Protein AF-A0A1X9M879-F1 (afdb_monomer)

Mean predicted aligned error: 11.83 Å

Secondary structure (DSSP, 8-state):
---B--EEE-TTSS-EEE--SS-BS-EEEEEE-TTSSEEEEEEE-SS-EEEEEEETTTTEEEE-TTGGGSPTT-----EEE-TTSSEEEEEEE-GGGGGSSS--EEEEEEETTT--EEE-----S-EEEEEE-SSSSEEEEEEESSTTSSSP-EEEEEEETTT--EEEEPP-PPP-SS--HHHHHHHHHTSHHHHHHHHHHHHHHHHHHHHHHHS-TTHHHHHHHHHHHHHHHHHHHHHHHS-HHHHHHHHHHHHHHHHHHHHHHHHHHHHHHHTT-

pLDDT: mean 83.0, std 11.43, range [44.47, 96.69]

Organism: NCBI:txid199441

Solvent-accessible surface area (backbone atoms only — not comparable to full-atom values): 15448 Å² total; per-residue (Å²): 136,78,55,46,71,48,68,49,62,47,98,83,66,80,50,72,48,76,71,49,93,58,75,37,69,40,72,66,38,79,42,67,39,78,83,61,53,34,41,36,36,30,34,58,74,90,64,40,52,45,40,33,32,30,36,65,83,76,70,43,78,44,73,32,94,60,49,82,68,58,62,90,73,40,60,62,67,23,55,32,62,35,81,85,68,47,36,35,41,34,21,35,69,35,77,72,24,81,84,42,99,54,89,21,19,25,42,31,40,31,37,57,86,80,63,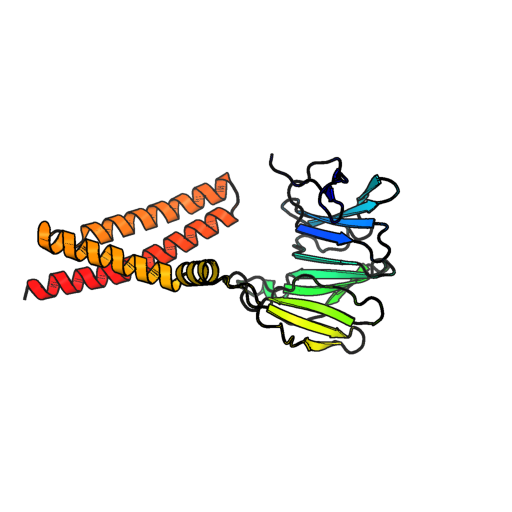48,74,42,79,71,55,89,71,65,31,50,47,41,66,44,37,69,46,95,87,51,70,34,34,39,31,33,41,39,76,43,77,94,47,81,82,78,45,73,44,46,34,37,34,32,72,86,80,61,50,72,45,76,59,84,75,87,71,73,80,75,85,68,83,52,58,68,61,56,48,48,55,57,51,67,30,68,68,47,46,49,49,52,50,38,50,50,48,44,52,47,22,52,50,33,30,76,77,68,70,44,39,59,53,50,41,52,53,52,43,51,52,22,52,51,38,38,59,47,14,56,53,41,24,74,73,68,48,53,68,60,10,52,53,39,33,52,52,18,53,54,49,41,56,42,34,52,56,42,42,54,51,46,50,52,59,57,51,68,73,75,109

Structure (mmCIF, N/CA/C/O backbone):
data_AF-A0A1X9M879-F1
#
_entry.id   AF-A0A1X9M879-F1
#
loop_
_atom_site.group_PDB
_atom_site.id
_atom_site.type_symbol
_atom_site.label_atom_id
_atom_site.label_alt_id
_atom_site.label_comp_id
_atom_site.label_asym_id
_atom_site.label_entity_id
_atom_site.label_seq_id
_atom_site.pdbx_PDB_ins_code
_atom_site.Cartn_x
_atom_site.Cartn_y
_atom_site.Cartn_z
_atom_site.occupancy
_atom_site.B_iso_or_equiv
_atom_site.auth_seq_id
_atom_site.auth_comp_id
_atom_site.auth_asym_id
_atom_site.auth_atom_id
_atom_site.pdbx_PDB_model_num
ATOM 1 N N . MET A 1 1 ? 17.850 10.573 12.413 1.00 45.44 1 MET A N 1
ATOM 2 C CA . MET A 1 1 ? 17.051 10.427 11.181 1.00 45.44 1 MET A CA 1
ATOM 3 C C . MET A 1 1 ? 16.951 8.939 10.910 1.00 45.44 1 MET A C 1
ATOM 5 O O . MET A 1 1 ? 17.991 8.311 10.782 1.00 45.44 1 MET A O 1
ATOM 9 N N . SER A 1 2 ? 15.752 8.358 10.974 1.00 55.75 2 SER A N 1
ATOM 10 C CA . SER A 1 2 ? 15.531 6.975 10.537 1.00 55.75 2 SER A CA 1
ATOM 11 C C . SER A 1 2 ? 15.419 6.967 9.019 1.00 55.75 2 SER A C 1
ATOM 13 O O . SER A 1 2 ? 14.750 7.839 8.469 1.00 55.75 2 SER A O 1
ATOM 15 N N . GLY A 1 3 ? 16.038 5.999 8.363 1.00 63.25 3 GLY A N 1
ATOM 16 C CA . GLY A 1 3 ? 15.818 5.746 6.949 1.00 63.25 3 GLY A CA 1
ATOM 17 C C . GLY A 1 3 ? 16.097 4.289 6.617 1.00 63.25 3 GLY A C 1
ATOM 18 O O . GLY A 1 3 ? 16.588 3.530 7.455 1.00 63.25 3 GLY A O 1
ATOM 19 N N . SER A 1 4 ? 15.725 3.911 5.408 1.00 70.62 4 SER A N 1
ATOM 20 C CA . SER A 1 4 ? 15.845 2.581 4.841 1.00 70.62 4 SER A CA 1
ATOM 21 C C . SER A 1 4 ? 17.118 2.483 4.005 1.00 70.62 4 SER A C 1
ATOM 23 O O . SER A 1 4 ? 17.426 3.377 3.218 1.00 70.62 4 SER A O 1
ATOM 25 N N . ASN A 1 5 ? 17.820 1.364 4.155 1.00 77.00 5 ASN A N 1
ATOM 26 C CA . ASN A 1 5 ? 18.885 0.937 3.253 1.00 77.00 5 ASN A CA 1
ATOM 27 C C . ASN A 1 5 ? 18.370 -0.243 2.425 1.00 77.00 5 ASN A C 1
ATOM 29 O O . ASN A 1 5 ? 17.557 -1.034 2.909 1.00 77.00 5 ASN A O 1
ATOM 33 N N . ILE A 1 6 ? 18.866 -0.371 1.198 1.00 78.75 6 ILE A N 1
ATOM 34 C CA . ILE A 1 6 ? 18.571 -1.507 0.325 1.00 78.75 6 ILE A CA 1
ATOM 35 C C . ILE A 1 6 ? 19.755 -2.469 0.393 1.00 78.75 6 ILE A C 1
ATOM 37 O O . ILE A 1 6 ? 20.892 -2.062 0.153 1.00 78.75 6 ILE A O 1
ATOM 41 N N . TYR A 1 7 ? 19.476 -3.731 0.710 1.00 83.00 7 TYR A N 1
ATOM 42 C CA . TYR A 1 7 ? 20.461 -4.808 0.760 1.00 83.00 7 TYR A CA 1
ATOM 43 C C . TYR A 1 7 ? 20.092 -5.903 -0.237 1.00 83.00 7 TYR A C 1
ATOM 45 O O . TYR A 1 7 ? 18.912 -6.197 -0.431 1.00 83.00 7 TYR A O 1
ATOM 53 N N . THR A 1 8 ? 21.105 -6.533 -0.818 1.00 81.38 8 THR A N 1
ATOM 54 C CA . THR A 1 8 ? 20.986 -7.878 -1.381 1.00 81.38 8 THR A CA 1
ATOM 55 C C . THR A 1 8 ? 21.405 -8.878 -0.330 1.00 81.38 8 THR A C 1
ATOM 57 O O . THR A 1 8 ? 22.301 -8.622 0.473 1.00 81.38 8 THR A O 1
ATOM 60 N N . VAL A 1 9 ? 20.720 -10.011 -0.317 1.00 83.50 9 VAL A N 1
ATOM 61 C CA . VAL A 1 9 ? 21.013 -11.120 0.579 1.00 83.50 9 VAL A CA 1
ATOM 62 C C . VAL A 1 9 ? 20.885 -12.392 -0.243 1.00 83.50 9 VAL A C 1
ATOM 64 O O . VAL A 1 9 ? 19.952 -12.514 -1.043 1.00 83.50 9 VAL A O 1
ATOM 67 N N . ASP A 1 10 ? 21.821 -13.322 -0.082 1.00 82.88 10 ASP A N 1
ATOM 68 C CA . ASP A 1 10 ? 21.671 -14.650 -0.667 1.00 82.88 10 ASP A CA 1
ATOM 69 C C . ASP A 1 10 ? 20.478 -15.404 -0.042 1.00 82.88 10 ASP A C 1
ATOM 71 O O . ASP A 1 10 ? 19.925 -15.028 0.993 1.00 82.88 10 ASP A O 1
ATOM 75 N N . LEU A 1 11 ? 20.051 -16.496 -0.676 1.00 81.56 11 LEU A N 1
ATOM 76 C CA . LEU A 1 11 ? 18.896 -17.270 -0.205 1.00 81.56 11 LEU A CA 1
ATOM 77 C C . LEU A 1 11 ? 19.088 -17.871 1.199 1.00 81.56 11 LEU A C 1
ATOM 79 O O . LEU A 1 11 ? 18.105 -18.250 1.834 1.00 81.56 11 LEU A O 1
ATOM 83 N N . LEU A 1 12 ? 20.334 -17.993 1.665 1.00 85.31 12 LEU A N 1
ATOM 84 C CA . LEU A 1 12 ? 20.688 -18.601 2.947 1.00 85.31 12 LEU A CA 1
ATOM 85 C C . LEU A 1 12 ? 20.916 -17.558 4.054 1.00 85.31 12 LEU A C 1
ATOM 87 O O . LEU A 1 12 ? 20.986 -17.923 5.226 1.00 85.31 12 LEU A O 1
ATOM 91 N N . GLY A 1 13 ? 20.971 -16.270 3.712 1.00 78.38 13 GLY A N 1
ATOM 92 C CA . GLY A 1 13 ? 21.279 -15.179 4.629 1.00 78.38 13 GLY A CA 1
ATOM 93 C C . GLY A 1 13 ? 22.767 -14.992 4.938 1.00 78.38 13 GLY A C 1
ATOM 94 O O . GLY A 1 13 ? 23.094 -14.177 5.801 1.00 78.38 13 GLY A O 1
ATOM 95 N N . GLU A 1 14 ? 23.668 -15.740 4.302 1.00 80.81 14 GLU A N 1
ATOM 96 C CA . GLU A 1 14 ? 25.084 -15.791 4.687 1.00 80.81 14 GLU A CA 1
ATOM 97 C C . GLU A 1 14 ? 25.884 -14.634 4.081 1.00 80.81 14 GLU A C 1
ATOM 99 O O . GLU A 1 14 ? 26.715 -14.026 4.761 1.00 80.81 14 GLU A O 1
ATOM 104 N N . HIS A 1 15 ? 25.581 -14.269 2.837 1.00 75.06 15 HIS A N 1
ATOM 105 C CA . HIS A 1 15 ? 26.185 -13.136 2.146 1.00 75.06 15 HIS A CA 1
ATOM 106 C C . HIS A 1 15 ? 25.163 -12.016 1.989 1.00 75.06 15 HIS A C 1
ATOM 108 O O . HIS A 1 15 ? 24.081 -12.219 1.436 1.00 75.06 15 HIS A O 1
ATOM 114 N N . HIS A 1 16 ? 25.520 -10.825 2.467 1.00 81.25 16 HIS A N 1
ATOM 115 C CA . HIS A 1 16 ? 24.717 -9.623 2.303 1.00 81.25 16 HIS A CA 1
ATOM 116 C C . HIS A 1 16 ? 25.589 -8.444 1.879 1.00 81.25 16 HIS A C 1
ATOM 118 O O . HIS A 1 16 ? 26.662 -8.217 2.439 1.00 81.25 16 HIS A O 1
ATOM 124 N N . GLU A 1 17 ? 25.106 -7.677 0.908 1.00 80.88 17 GLU A N 1
ATOM 125 C CA . GLU A 1 17 ? 25.770 -6.481 0.399 1.00 80.88 17 GLU A CA 1
ATOM 126 C C . GLU A 1 17 ? 24.775 -5.321 0.361 1.00 80.88 17 GLU A C 1
ATOM 128 O O . GLU A 1 17 ? 23.604 -5.481 0.012 1.00 80.88 17 GLU A O 1
ATOM 133 N N . GLN A 1 18 ? 25.222 -4.134 0.762 1.00 79.69 18 GLN A N 1
ATOM 134 C CA . GLN A 1 18 ? 24.401 -2.933 0.681 1.00 79.69 18 GLN A CA 1
ATOM 135 C C . GLN A 1 18 ? 24.435 -2.390 -0.750 1.00 79.69 18 GLN A C 1
ATOM 137 O O . GLN A 1 18 ? 25.497 -2.004 -1.225 1.00 79.69 18 GLN A O 1
ATOM 142 N N . LEU A 1 19 ? 23.277 -2.315 -1.409 1.00 73.56 19 LEU A N 1
ATOM 143 C CA . LEU A 1 19 ? 23.170 -1.783 -2.771 1.00 73.56 19 LEU A CA 1
ATOM 144 C C . LEU A 1 19 ? 23.124 -0.251 -2.792 1.00 73.56 19 LEU A C 1
ATOM 146 O O . LEU A 1 19 ? 23.856 0.393 -3.536 1.00 73.56 19 LEU A O 1
ATOM 150 N N . ALA A 1 20 ? 22.261 0.350 -1.970 1.00 65.56 20 ALA A N 1
ATOM 151 C CA . ALA A 1 20 ? 22.079 1.800 -1.960 1.00 65.56 20 ALA A CA 1
ATOM 152 C C . ALA A 1 20 ? 23.020 2.456 -0.942 1.00 65.56 20 ALA A C 1
ATOM 154 O O . ALA A 1 20 ? 22.944 2.187 0.258 1.00 65.56 20 ALA A O 1
ATOM 155 N N . THR A 1 21 ? 23.889 3.354 -1.408 1.00 59.09 21 THR A N 1
ATOM 156 C CA . THR A 1 21 ? 24.865 4.085 -0.578 1.00 59.09 21 THR A CA 1
ATOM 157 C C . THR A 1 21 ? 24.249 5.227 0.236 1.00 59.09 21 THR A C 1
ATOM 159 O O . THR A 1 21 ? 24.893 5.734 1.155 1.00 59.09 21 THR A O 1
ATOM 162 N N . SER A 1 22 ? 23.005 5.626 -0.052 1.00 61.53 22 SER A N 1
ATOM 163 C CA . SER A 1 22 ? 22.302 6.697 0.659 1.00 61.53 22 SER A CA 1
ATOM 164 C C . SER A 1 22 ? 21.155 6.162 1.527 1.00 61.53 22 SER A C 1
ATOM 166 O O . SER A 1 22 ? 20.384 5.297 1.116 1.00 61.53 22 SER A O 1
ATOM 168 N N . ILE A 1 23 ? 21.047 6.691 2.751 1.00 61.19 23 ILE A N 1
ATOM 169 C CA . ILE A 1 23 ? 19.931 6.410 3.663 1.00 61.19 23 ILE A CA 1
ATOM 170 C C . ILE A 1 23 ? 18.684 7.083 3.086 1.00 61.19 23 ILE A C 1
ATOM 172 O O . ILE A 1 23 ? 18.574 8.311 3.114 1.00 61.19 23 ILE A O 1
ATOM 176 N N . GLN A 1 24 ? 17.742 6.289 2.581 1.00 68.06 24 GLN A N 1
ATOM 177 C CA . GLN A 1 24 ? 16.509 6.809 1.997 1.00 68.06 24 GLN A CA 1
ATOM 178 C C . GLN A 1 24 ? 15.465 7.026 3.100 1.00 68.06 24 GLN A C 1
ATOM 180 O O . GLN A 1 24 ? 15.258 6.133 3.915 1.00 68.06 24 GLN A O 1
ATOM 185 N N . PRO A 1 25 ? 14.787 8.182 3.181 1.00 63.56 25 PRO A N 1
ATOM 186 C CA . PRO A 1 25 ? 13.910 8.492 4.308 1.00 63.56 25 PRO A CA 1
ATOM 187 C C . PRO A 1 25 ? 12.747 7.500 4.445 1.00 63.56 25 PRO A C 1
ATOM 189 O O . PRO A 1 25 ? 12.542 6.993 5.543 1.00 63.56 25 PRO A O 1
ATOM 192 N N . HIS A 1 26 ? 12.046 7.174 3.348 1.00 74.06 26 HIS A N 1
ATOM 193 C CA . HIS A 1 26 ? 10.968 6.177 3.308 1.00 74.06 26 HIS A CA 1
ATOM 194 C C . HIS A 1 26 ? 10.793 5.603 1.895 1.00 74.06 26 HIS A C 1
ATOM 196 O O . HIS A 1 26 ? 10.391 6.329 0.987 1.00 74.06 26 HIS A O 1
ATOM 202 N N . ILE A 1 27 ? 11.080 4.308 1.727 1.00 77.44 27 ILE A N 1
ATOM 203 C CA . ILE A 1 27 ? 10.821 3.567 0.484 1.00 77.44 27 ILE A CA 1
ATOM 204 C C . ILE A 1 27 ? 9.404 2.982 0.546 1.00 77.44 27 ILE A C 1
ATOM 206 O O . ILE A 1 27 ? 9.103 2.238 1.479 1.00 77.44 27 ILE A O 1
ATOM 210 N N . ASN A 1 28 ? 8.555 3.304 -0.433 1.00 75.75 28 ASN A N 1
ATOM 211 C CA . ASN A 1 28 ? 7.164 2.827 -0.499 1.00 75.75 28 ASN A CA 1
ATOM 212 C C . ASN A 1 28 ? 7.022 1.540 -1.322 1.00 75.75 28 ASN A C 1
ATOM 214 O O . ASN A 1 28 ? 6.253 0.649 -0.971 1.00 75.75 28 ASN A O 1
ATOM 218 N N . THR A 1 29 ? 7.752 1.432 -2.428 1.00 83.75 29 THR A N 1
ATOM 219 C CA . THR A 1 29 ? 7.674 0.293 -3.351 1.00 83.75 29 THR A CA 1
ATOM 220 C C . THR A 1 29 ? 9.065 -0.027 -3.872 1.00 83.75 29 THR A C 1
ATOM 222 O O . THR A 1 29 ? 9.870 0.881 -4.074 1.00 83.75 29 THR A O 1
ATOM 225 N N . LEU A 1 30 ? 9.335 -1.313 -4.086 1.00 88.00 30 LEU A N 1
ATOM 226 C CA . LEU A 1 30 ? 10.592 -1.840 -4.599 1.00 88.00 30 LEU A CA 1
ATOM 227 C C . LEU A 1 30 ? 10.275 -2.925 -5.634 1.00 88.00 30 LEU A C 1
ATOM 229 O O . LEU A 1 30 ? 9.520 -3.851 -5.340 1.00 88.00 30 LEU A O 1
ATOM 233 N N . VAL A 1 31 ? 10.811 -2.781 -6.845 1.00 89.94 31 VAL A N 1
ATOM 234 C CA . VAL A 1 31 ? 10.470 -3.599 -8.016 1.00 89.94 31 VAL A CA 1
ATOM 235 C C . VAL A 1 31 ? 11.726 -3.867 -8.832 1.00 89.94 31 VAL A C 1
ATOM 237 O O . VAL A 1 31 ? 12.441 -2.936 -9.183 1.00 89.94 31 VAL A O 1
ATOM 240 N N . PHE A 1 32 ? 11.971 -5.124 -9.187 1.00 89.81 32 PHE A N 1
ATOM 241 C CA . PHE A 1 32 ? 12.987 -5.461 -10.183 1.00 89.81 32 PHE A CA 1
ATOM 242 C C . PHE A 1 32 ? 12.418 -5.336 -11.593 1.00 89.81 32 PHE A C 1
ATOM 244 O O . PHE A 1 32 ? 11.289 -5.760 -11.860 1.00 89.81 32 PHE A O 1
ATOM 251 N N . SER A 1 33 ? 13.224 -4.812 -12.513 1.00 90.31 33 SER A N 1
ATOM 252 C CA . SER A 1 33 ? 12.985 -5.002 -13.936 1.00 90.31 33 SER A CA 1
ATOM 253 C C . SER A 1 33 ? 12.937 -6.500 -14.256 1.00 90.31 33 SER A C 1
ATOM 255 O O . SER A 1 33 ? 13.580 -7.322 -13.600 1.00 90.31 33 SER A O 1
ATOM 257 N N . LYS A 1 34 ? 12.156 -6.889 -15.268 1.00 88.31 34 LYS A N 1
ATOM 258 C CA . LYS A 1 34 ? 11.974 -8.316 -15.588 1.00 88.31 34 LYS A CA 1
ATOM 259 C C . LYS A 1 34 ? 13.251 -8.980 -16.120 1.00 88.31 34 LYS A C 1
ATOM 261 O O . LYS A 1 34 ? 13.372 -10.196 -16.031 1.00 88.31 34 LYS A O 1
ATOM 266 N N . ASP A 1 35 ? 14.180 -8.187 -16.651 1.00 88.56 35 ASP A N 1
ATOM 267 C CA . ASP A 1 35 ? 15.527 -8.613 -17.051 1.00 88.56 35 ASP A CA 1
ATOM 268 C C . ASP A 1 35 ? 16.513 -8.698 -15.867 1.00 88.56 35 ASP A C 1
ATOM 270 O O . ASP A 1 35 ? 17.584 -9.270 -16.018 1.00 88.56 35 ASP A O 1
ATOM 274 N N . GLY A 1 36 ? 16.153 -8.182 -14.685 1.00 88.81 36 GLY A N 1
ATOM 275 C CA . GLY A 1 36 ? 16.995 -8.188 -13.485 1.00 88.81 36 GLY A CA 1
ATOM 276 C C . GLY A 1 36 ? 18.124 -7.152 -13.478 1.00 88.81 36 GLY A C 1
ATOM 277 O O . GLY A 1 36 ? 18.878 -7.100 -12.511 1.00 88.81 36 GLY A O 1
ATOM 278 N N . GLU A 1 37 ? 18.236 -6.319 -14.513 1.00 90.88 37 GLU A N 1
ATOM 279 C CA . GLU A 1 37 ? 19.331 -5.351 -14.669 1.00 90.88 37 GLU A CA 1
ATOM 280 C C . GLU A 1 37 ? 19.142 -4.079 -13.830 1.00 90.88 37 GLU A C 1
ATOM 282 O O . GLU A 1 37 ? 20.112 -3.414 -13.461 1.00 90.88 37 GLU A O 1
ATOM 287 N N . GLU A 1 38 ? 17.896 -3.718 -13.519 1.00 91.75 38 GLU A N 1
ATOM 288 C CA . GLU A 1 38 ? 17.560 -2.497 -12.793 1.00 91.75 38 GLU A CA 1
ATOM 289 C C . GLU A 1 38 ? 16.619 -2.785 -11.618 1.00 91.75 38 GLU A C 1
ATOM 291 O O . GLU A 1 38 ? 15.643 -3.532 -11.718 1.00 91.75 38 GLU A O 1
ATOM 296 N N . LEU A 1 39 ? 16.886 -2.130 -10.493 1.00 91.19 39 LEU A N 1
ATOM 297 C CA . LEU A 1 39 ? 15.977 -2.056 -9.362 1.00 91.19 39 LEU A CA 1
ATOM 298 C C . LEU A 1 39 ? 15.313 -0.682 -9.328 1.00 91.19 39 LEU A C 1
ATOM 300 O O . LEU A 1 39 ? 15.983 0.335 -9.162 1.00 91.19 39 LEU A O 1
ATOM 304 N N . TYR A 1 40 ? 13.990 -0.652 -9.415 1.00 90.19 40 TYR A N 1
ATOM 305 C CA . TYR A 1 40 ? 13.207 0.560 -9.240 1.00 90.19 40 TYR A CA 1
ATOM 306 C C . TYR A 1 40 ? 12.668 0.657 -7.819 1.00 90.19 40 TYR A C 1
ATOM 308 O O . TYR A 1 40 ? 12.180 -0.322 -7.253 1.00 90.19 40 TYR A O 1
ATOM 316 N N . TYR A 1 41 ? 12.692 1.857 -7.251 1.00 88.06 41 TYR A N 1
ATOM 317 C CA . TYR A 1 41 ? 12.044 2.111 -5.969 1.00 88.06 41 TYR A CA 1
ATOM 318 C C . TYR A 1 41 ? 11.495 3.529 -5.872 1.00 88.06 41 TYR A C 1
ATOM 320 O O . TYR A 1 41 ? 12.044 4.474 -6.442 1.00 88.06 41 TYR A O 1
ATOM 328 N N . SER A 1 42 ? 10.389 3.673 -5.145 1.00 85.38 42 SER A N 1
ATOM 329 C CA . SER A 1 42 ? 9.741 4.959 -4.890 1.00 85.38 42 SER A CA 1
ATOM 330 C C . SER A 1 42 ? 10.098 5.483 -3.503 1.00 85.38 42 SER A C 1
ATOM 332 O O . SER A 1 42 ? 10.035 4.756 -2.511 1.00 85.38 42 SER A O 1
ATOM 334 N N . VAL A 1 43 ? 10.458 6.763 -3.437 1.00 81.62 43 VAL A N 1
ATOM 335 C CA . VAL A 1 43 ? 10.738 7.482 -2.192 1.00 81.62 43 VAL A CA 1
ATOM 336 C C . VAL A 1 43 ? 9.724 8.601 -2.024 1.00 81.62 43 VAL A C 1
ATOM 338 O O . VAL A 1 43 ? 9.625 9.490 -2.877 1.00 81.62 43 VAL A O 1
ATOM 341 N N . PHE A 1 44 ? 9.011 8.589 -0.899 1.00 75.31 44 PHE A N 1
ATOM 342 C CA . PHE A 1 44 ? 8.056 9.641 -0.573 1.00 75.31 44 PHE A CA 1
ATOM 343 C C . PHE A 1 44 ? 8.771 10.837 0.055 1.00 75.31 44 PHE A C 1
ATOM 345 O O . PHE A 1 44 ? 9.292 10.755 1.169 1.00 75.31 44 PHE A O 1
ATOM 352 N N . THR A 1 45 ? 8.766 11.983 -0.628 1.00 67.38 45 THR A N 1
ATOM 353 C CA . THR A 1 45 ? 9.418 13.215 -0.146 1.00 67.38 45 THR A CA 1
ATOM 354 C C . THR A 1 45 ? 8.444 14.183 0.531 1.00 67.38 45 THR A C 1
ATOM 356 O O . THR A 1 45 ? 8.669 15.390 0.542 1.00 67.38 45 THR A O 1
ATOM 359 N N . GLY A 1 46 ? 7.333 13.680 1.078 1.00 62.50 46 GLY A N 1
ATOM 360 C CA . GLY A 1 46 ? 6.337 14.471 1.815 1.00 62.50 46 GLY A CA 1
ATOM 361 C C . GLY A 1 46 ? 5.229 15.084 0.954 1.00 62.50 46 GLY A C 1
ATOM 362 O O . GLY A 1 46 ? 4.126 15.286 1.448 1.00 62.50 46 GLY A O 1
ATOM 363 N N . ASN A 1 47 ? 5.496 15.357 -0.324 1.00 64.38 47 ASN A N 1
ATOM 364 C CA . ASN A 1 47 ? 4.532 15.948 -1.264 1.00 64.38 47 ASN A CA 1
ATOM 365 C C . ASN A 1 47 ? 4.402 15.191 -2.594 1.00 64.38 47 ASN A C 1
ATOM 367 O O . ASN A 1 47 ? 3.506 15.484 -3.379 1.00 64.38 47 ASN A O 1
ATOM 371 N N . ARG A 1 48 ? 5.304 14.247 -2.871 1.00 72.44 48 ARG A N 1
ATOM 372 C CA . ARG A 1 48 ? 5.288 13.406 -4.068 1.00 72.44 48 ARG A CA 1
ATOM 373 C C . ARG A 1 48 ? 6.129 12.161 -3.845 1.00 72.44 48 ARG A C 1
ATOM 375 O O . ARG A 1 48 ? 7.103 12.204 -3.088 1.00 72.44 48 ARG A O 1
ATOM 382 N N . ASP A 1 49 ? 5.793 11.102 -4.563 1.00 77.00 49 ASP A N 1
ATOM 383 C CA . ASP A 1 49 ? 6.703 9.982 -4.758 1.00 77.00 49 ASP A CA 1
ATOM 384 C C . ASP A 1 49 ? 7.674 10.298 -5.899 1.00 77.00 49 ASP A C 1
ATOM 386 O O . ASP A 1 49 ? 7.286 10.775 -6.967 1.00 77.00 49 ASP A O 1
ATOM 390 N N . THR A 1 50 ? 8.962 10.066 -5.657 1.00 81.38 50 THR A N 1
ATOM 391 C CA . THR A 1 50 ? 10.007 10.120 -6.685 1.00 81.38 50 THR A CA 1
ATOM 392 C C . THR A 1 50 ? 10.507 8.709 -6.926 1.00 81.38 50 THR A C 1
ATOM 394 O O . THR A 1 50 ? 10.853 8.017 -5.970 1.00 81.38 50 THR A O 1
ATOM 397 N N . VAL A 1 51 ? 10.544 8.282 -8.189 1.00 86.50 51 VAL A N 1
ATOM 398 C CA . VAL A 1 51 ? 11.028 6.947 -8.551 1.00 86.50 51 VAL A CA 1
ATOM 399 C C . VAL A 1 51 ? 12.477 7.021 -9.014 1.00 86.50 51 VAL A C 1
ATOM 401 O O . VAL A 1 51 ? 12.838 7.826 -9.878 1.00 86.50 51 VAL A O 1
ATOM 404 N N . TYR A 1 52 ? 13.294 6.161 -8.426 1.00 87.50 52 TYR A N 1
ATOM 405 C CA . TYR A 1 52 ? 14.695 5.958 -8.754 1.00 87.50 52 TYR A CA 1
ATOM 406 C C . TYR A 1 52 ? 14.866 4.615 -9.455 1.00 87.50 52 TYR A C 1
ATOM 408 O O . TYR A 1 52 ? 14.072 3.698 -9.248 1.00 87.50 52 TYR A O 1
ATOM 416 N N . ALA A 1 53 ? 15.898 4.525 -10.283 1.00 90.38 53 ALA A N 1
ATOM 417 C CA . ALA A 1 53 ? 16.360 3.307 -10.925 1.00 90.38 53 ALA A CA 1
ATOM 418 C C . ALA A 1 53 ? 17.822 3.089 -10.530 1.00 90.38 53 ALA A C 1
ATOM 420 O O . ALA A 1 53 ? 18.658 3.976 -10.709 1.00 90.38 53 ALA A O 1
ATOM 421 N N . PHE A 1 54 ? 18.121 1.918 -9.989 1.00 89.25 54 PHE A N 1
ATOM 422 C CA . PHE A 1 54 ? 19.460 1.501 -9.608 1.00 89.25 54 PHE A CA 1
ATOM 423 C C . PHE A 1 54 ? 19.937 0.406 -10.563 1.00 89.25 54 PHE A C 1
ATOM 425 O O . PHE A 1 54 ? 19.288 -0.634 -10.660 1.00 89.25 54 PHE A O 1
ATOM 432 N N . SER A 1 55 ? 21.045 0.637 -11.270 1.00 90.62 55 SER A N 1
ATOM 433 C CA . SER A 1 55 ? 21.678 -0.373 -12.129 1.00 90.62 55 SER A CA 1
ATOM 434 C C . SER A 1 55 ? 22.387 -1.405 -11.258 1.00 90.62 55 SER A C 1
ATOM 436 O O . SER A 1 55 ? 23.275 -1.049 -10.480 1.00 90.62 55 SER A O 1
ATOM 438 N N . ILE A 1 56 ? 22.011 -2.679 -11.387 1.00 87.88 56 ILE A N 1
ATOM 439 C CA . ILE A 1 56 ? 22.612 -3.773 -10.615 1.00 87.88 56 ILE A CA 1
ATOM 440 C C . ILE A 1 56 ? 24.076 -3.974 -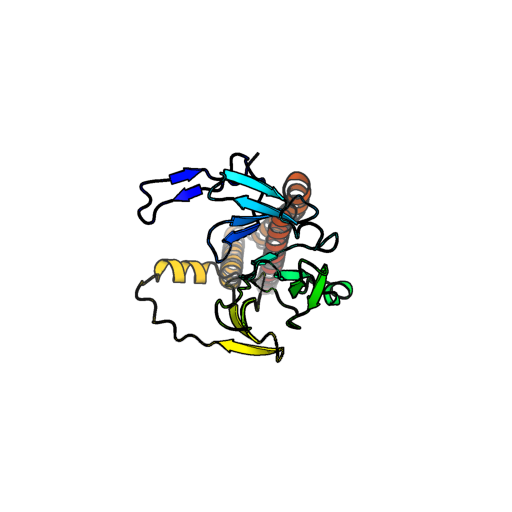11.014 1.00 87.88 56 ILE A C 1
ATOM 442 O O . ILE A 1 56 ? 24.931 -4.143 -10.146 1.00 87.88 56 ILE A O 1
ATOM 446 N N . HIS A 1 57 ? 24.373 -3.908 -12.313 1.00 86.75 57 HIS A N 1
ATOM 447 C CA . HIS A 1 57 ? 25.724 -4.099 -12.833 1.00 86.75 57 HIS A CA 1
ATOM 448 C C . HIS A 1 57 ? 26.627 -2.884 -12.578 1.00 86.75 57 HIS A C 1
ATOM 450 O O . HIS A 1 57 ? 27.741 -3.028 -12.076 1.00 86.75 57 HIS A O 1
ATOM 456 N N . ASP A 1 58 ? 26.150 -1.678 -12.899 1.00 87.69 58 ASP A N 1
ATOM 457 C CA . ASP A 1 58 ? 26.984 -0.468 -12.838 1.00 87.69 58 ASP A CA 1
ATOM 458 C C . ASP A 1 58 ? 27.028 0.162 -11.440 1.00 87.69 58 ASP A C 1
ATOM 460 O O . ASP A 1 58 ? 27.734 1.151 -11.232 1.00 87.69 58 ASP A O 1
ATOM 464 N N . GLN A 1 59 ? 26.250 -0.387 -10.500 1.00 85.88 59 GLN A N 1
ATOM 465 C CA . GLN A 1 59 ? 26.117 0.071 -9.116 1.00 85.88 59 GLN A CA 1
ATOM 466 C C . GLN A 1 59 ? 25.866 1.579 -9.001 1.00 85.88 59 GLN A C 1
ATOM 468 O O . GLN A 1 59 ? 26.421 2.270 -8.143 1.00 85.88 59 GLN A O 1
ATOM 473 N N . ASN A 1 60 ? 25.036 2.111 -9.897 1.00 86.62 60 ASN A N 1
ATOM 474 C CA . ASN A 1 60 ? 24.718 3.528 -9.941 1.00 86.62 60 ASN A CA 1
ATOM 475 C C . ASN A 1 60 ? 23.217 3.772 -9.806 1.00 86.62 60 ASN A C 1
ATOM 477 O O . ASN A 1 60 ? 22.377 2.976 -10.219 1.00 86.62 60 ASN A O 1
ATOM 481 N N . GLU A 1 61 ? 22.892 4.906 -9.196 1.00 87.31 61 GLU A N 1
ATOM 482 C CA . GLU A 1 61 ? 21.527 5.367 -9.004 1.00 87.31 61 GLU A CA 1
ATOM 483 C C . GLU A 1 61 ? 21.256 6.522 -9.968 1.00 87.31 61 GLU A C 1
ATOM 485 O O . GLU A 1 61 ? 22.024 7.485 -10.052 1.00 87.31 61 GLU A O 1
ATOM 490 N N . LYS A 1 62 ? 20.136 6.444 -10.681 1.00 88.75 62 LYS A N 1
ATOM 491 C CA . LYS A 1 62 ? 19.599 7.533 -11.496 1.00 88.75 62 LYS A CA 1
ATOM 492 C C . LYS A 1 62 ? 18.127 7.738 -11.167 1.00 88.75 62 LYS A C 1
ATOM 494 O O . LYS A 1 62 ? 17.445 6.866 -10.634 1.00 88.75 62 LYS A O 1
ATOM 499 N N . LEU A 1 63 ? 17.608 8.909 -11.513 1.00 86.94 63 LEU A N 1
ATOM 500 C CA . LEU A 1 63 ? 16.161 9.094 -11.528 1.00 86.94 63 LEU A CA 1
ATOM 501 C C . LEU A 1 63 ? 15.572 8.240 -12.652 1.00 86.94 63 LEU A C 1
ATOM 503 O O . LEU A 1 63 ? 16.122 8.238 -13.752 1.00 86.94 63 LEU A O 1
ATOM 507 N N . ALA A 1 64 ? 14.461 7.556 -12.385 1.00 86.12 64 ALA A N 1
ATOM 508 C CA . ALA A 1 64 ? 13.784 6.781 -13.414 1.00 86.12 64 ALA A CA 1
ATOM 509 C C . ALA A 1 64 ? 13.260 7.707 -14.525 1.00 86.12 64 ALA A C 1
ATOM 511 O O . ALA A 1 64 ? 12.801 8.825 -14.257 1.00 86.12 64 ALA A O 1
ATOM 512 N N . ASP A 1 65 ? 13.286 7.227 -15.769 1.00 78.44 65 ASP A N 1
ATOM 513 C CA . ASP A 1 65 ? 12.887 8.012 -16.947 1.00 78.44 65 ASP A CA 1
ATOM 514 C C . ASP A 1 65 ? 11.411 8.434 -16.895 1.00 78.44 65 ASP A C 1
ATOM 516 O O . ASP A 1 65 ? 11.009 9.442 -17.471 1.00 78.44 65 ASP A O 1
ATOM 520 N N . PHE A 1 66 ? 10.618 7.741 -16.079 1.00 75.38 66 PHE A N 1
ATOM 521 C CA . PHE A 1 66 ? 9.213 8.025 -15.844 1.00 75.38 66 PHE A CA 1
ATOM 522 C C . PHE A 1 66 ? 8.921 8.900 -14.607 1.00 75.38 66 PHE A C 1
ATOM 524 O O . PHE A 1 66 ? 7.795 8.959 -14.123 1.00 75.38 66 PHE A O 1
ATOM 531 N N . LYS A 1 67 ? 9.900 9.634 -14.069 1.00 66.62 67 LYS A N 1
ATOM 532 C CA . LYS A 1 67 ? 9.700 10.467 -12.860 1.00 66.62 67 LYS A CA 1
ATOM 533 C C . LYS A 1 67 ? 8.706 11.625 -13.026 1.00 66.62 67 LYS A C 1
ATOM 535 O O . LYS A 1 67 ? 8.065 12.032 -12.062 1.00 66.62 67 LYS A O 1
ATOM 540 N N . HIS A 1 68 ? 8.618 12.200 -14.226 1.00 58.47 68 HIS A N 1
ATOM 541 C CA . HIS A 1 68 ? 7.742 13.342 -14.529 1.00 58.47 68 HIS A CA 1
ATOM 542 C C . HIS A 1 68 ? 6.309 12.910 -14.842 1.00 58.47 68 HIS A C 1
ATOM 544 O O . HIS A 1 68 ? 5.437 13.745 -15.064 1.00 58.47 68 HIS A O 1
ATOM 550 N N . LEU A 1 69 ? 6.080 11.599 -14.859 1.00 53.88 69 LEU A N 1
ATOM 551 C CA . LEU A 1 69 ? 4.888 10.998 -15.415 1.00 53.88 69 LEU A CA 1
ATOM 552 C C . LEU A 1 69 ? 3.715 10.959 -14.442 1.00 53.88 69 LEU A C 1
ATOM 554 O O . LEU A 1 69 ? 2.581 10.768 -14.884 1.00 53.88 69 LEU A O 1
ATOM 558 N N . PHE A 1 70 ? 3.966 11.173 -13.155 1.00 63.94 70 PHE A N 1
ATOM 559 C CA . PHE A 1 70 ? 2.924 11.204 -12.142 1.00 63.94 70 PHE A CA 1
ATOM 560 C C . PHE A 1 70 ? 2.418 12.644 -11.981 1.00 63.94 70 PHE A C 1
ATOM 562 O O . PHE A 1 70 ? 3.236 13.554 -11.801 1.00 63.94 70 PHE A O 1
ATOM 569 N N . PRO A 1 71 ? 1.095 12.889 -12.062 1.00 58.78 71 PRO A N 1
ATOM 570 C CA . PRO A 1 71 ? 0.531 14.206 -11.790 1.00 58.78 71 PRO A CA 1
ATOM 571 C C . PRO A 1 71 ? 1.057 14.749 -10.456 1.00 58.78 71 PRO A C 1
ATOM 573 O O . PRO A 1 71 ? 1.253 13.980 -9.507 1.00 58.78 71 PRO A O 1
ATOM 576 N N . ARG A 1 72 ? 1.288 16.068 -10.365 1.00 53.28 72 ARG A N 1
ATOM 577 C CA . ARG A 1 72 ? 1.603 16.701 -9.072 1.00 53.28 72 ARG A CA 1
ATOM 578 C C . ARG A 1 72 ? 0.531 16.278 -8.062 1.00 53.28 72 ARG A C 1
ATOM 580 O O . ARG A 1 72 ? -0.637 16.202 -8.425 1.00 53.28 72 ARG A O 1
ATOM 587 N N . ASP A 1 73 ? 0.959 15.960 -6.843 1.00 55.84 73 ASP A N 1
ATOM 588 C CA . ASP A 1 73 ? 0.101 15.500 -5.741 1.00 55.84 73 ASP A CA 1
ATOM 589 C C . ASP A 1 73 ? -0.426 14.052 -5.860 1.00 55.84 73 ASP A C 1
ATOM 591 O O . ASP A 1 73 ? -1.333 13.654 -5.130 1.00 55.84 73 ASP A O 1
ATOM 595 N N . THR A 1 74 ? 0.168 13.221 -6.727 1.00 61.03 74 THR A N 1
ATOM 596 C CA . THR A 1 74 ? -0.161 11.786 -6.776 1.00 61.03 74 THR A CA 1
ATOM 597 C C . THR A 1 74 ? 0.638 11.016 -5.728 1.00 61.03 74 THR A C 1
ATOM 599 O O . THR A 1 74 ? 1.865 10.938 -5.803 1.00 61.03 74 THR A O 1
ATOM 602 N N . TYR A 1 75 ? -0.070 10.423 -4.767 1.00 65.06 75 TYR A N 1
ATOM 603 C CA . TYR A 1 75 ? 0.467 9.359 -3.923 1.00 65.06 75 TYR A CA 1
ATOM 604 C C . TYR A 1 75 ? 0.515 8.061 -4.730 1.00 65.06 75 TYR A C 1
ATOM 606 O O . TYR A 1 75 ? -0.517 7.599 -5.225 1.00 65.06 75 TYR A O 1
ATOM 614 N N . LEU A 1 76 ? 1.709 7.496 -4.868 1.00 71.75 76 LEU A N 1
ATOM 615 C CA . LEU A 1 76 ? 1.961 6.242 -5.551 1.00 71.75 76 LEU A CA 1
ATOM 616 C C . LEU A 1 76 ? 2.000 5.130 -4.503 1.00 71.75 76 LEU A C 1
ATOM 618 O O . LEU A 1 76 ? 2.990 4.949 -3.795 1.00 71.75 76 LEU A O 1
ATOM 622 N N . ALA A 1 77 ? 0.902 4.381 -4.402 1.00 73.38 77 ALA A N 1
ATOM 623 C CA . ALA A 1 77 ? 0.815 3.294 -3.427 1.00 73.38 77 ALA A CA 1
ATOM 624 C C . ALA A 1 77 ? 1.676 2.086 -3.838 1.00 73.38 77 ALA A C 1
ATOM 626 O O . ALA A 1 77 ? 2.319 1.458 -3.001 1.00 73.38 77 ALA A O 1
ATOM 627 N N . SER A 1 78 ? 1.698 1.769 -5.134 1.00 84.62 78 SER A N 1
ATOM 628 C CA . SER A 1 78 ? 2.494 0.683 -5.713 1.00 84.62 78 SER A CA 1
ATOM 629 C C . SER A 1 78 ? 2.639 0.855 -7.221 1.00 84.62 78 SER A C 1
ATOM 631 O O . SER A 1 78 ? 1.776 1.485 -7.839 1.00 84.62 78 SER A O 1
ATOM 633 N N . PHE A 1 79 ? 3.687 0.277 -7.813 1.00 90.62 79 PHE A N 1
ATOM 634 C CA . PHE A 1 79 ? 3.895 0.247 -9.263 1.00 90.62 79 PHE A CA 1
ATOM 635 C C . PHE A 1 79 ? 4.573 -1.045 -9.736 1.00 90.62 79 PHE A C 1
ATOM 637 O O . PHE A 1 79 ? 5.102 -1.785 -8.912 1.00 90.62 79 PHE A O 1
ATOM 644 N N . ASP A 1 80 ? 4.572 -1.278 -11.050 1.00 93.19 80 ASP A N 1
ATOM 645 C CA . ASP A 1 80 ? 5.410 -2.266 -11.746 1.00 93.19 80 ASP A CA 1
ATOM 646 C C . ASP A 1 80 ? 5.780 -1.750 -13.142 1.00 93.19 80 ASP A C 1
ATOM 648 O O . ASP A 1 80 ? 5.082 -0.904 -13.707 1.00 93.19 80 ASP A O 1
ATOM 652 N N . VAL A 1 81 ? 6.887 -2.249 -13.689 1.00 91.88 81 VAL A N 1
ATOM 653 C CA . VAL A 1 81 ? 7.418 -1.846 -14.999 1.00 91.88 81 VAL A CA 1
ATOM 654 C C . VAL A 1 81 ? 7.286 -3.014 -15.976 1.00 91.88 81 VAL A C 1
ATOM 656 O O . VAL A 1 81 ? 7.542 -4.170 -15.624 1.00 91.88 81 VAL A O 1
ATOM 659 N N . SER A 1 82 ? 6.860 -2.721 -17.205 1.00 91.94 82 SER A N 1
ATOM 660 C CA . SER A 1 82 ? 6.704 -3.722 -18.259 1.00 91.94 82 SER A CA 1
ATOM 661 C C . SER A 1 82 ? 8.047 -4.336 -18.658 1.00 91.94 82 SER A C 1
ATOM 663 O O . SER A 1 82 ? 9.112 -3.748 -18.470 1.00 91.94 82 SER A O 1
ATOM 665 N N . THR A 1 83 ? 8.006 -5.534 -19.245 1.00 89.44 83 THR A N 1
ATOM 666 C CA . THR A 1 83 ? 9.216 -6.259 -19.674 1.00 89.44 83 THR A CA 1
ATOM 667 C C . THR A 1 83 ? 10.058 -5.455 -20.671 1.00 89.44 83 THR A C 1
ATOM 669 O O . THR A 1 83 ? 11.281 -5.504 -20.615 1.00 89.44 83 THR A O 1
ATOM 672 N N . ASP A 1 84 ? 9.416 -4.694 -21.558 1.00 89.12 84 ASP A N 1
ATOM 673 C CA . ASP A 1 84 ? 10.066 -3.836 -22.555 1.00 89.12 84 ASP A CA 1
ATOM 674 C C . ASP A 1 84 ? 10.424 -2.435 -22.030 1.00 89.12 84 ASP A C 1
ATOM 676 O O . ASP A 1 84 ? 10.934 -1.614 -22.789 1.00 89.12 84 ASP A O 1
ATOM 680 N N . LYS A 1 85 ? 10.150 -2.153 -20.747 1.00 89.62 85 LYS A N 1
ATOM 681 C CA . LYS A 1 85 ? 10.390 -0.865 -20.077 1.00 89.62 85 LYS A CA 1
ATOM 682 C C . LYS A 1 85 ? 9.713 0.337 -20.748 1.00 89.62 85 LYS A C 1
ATOM 684 O O . LYS A 1 85 ? 10.109 1.470 -20.496 1.00 89.62 85 LYS A O 1
ATOM 689 N N . ASN A 1 86 ? 8.675 0.116 -21.559 1.00 90.69 86 ASN A N 1
ATOM 690 C CA . ASN A 1 86 ? 7.912 1.193 -22.200 1.00 90.69 86 ASN A CA 1
ATOM 691 C C . ASN A 1 86 ? 6.636 1.558 -21.444 1.00 90.69 86 ASN A C 1
ATOM 693 O O . ASN A 1 86 ? 6.014 2.568 -21.760 1.00 90.69 86 ASN A O 1
ATOM 697 N N . SER A 1 87 ? 6.211 0.757 -20.468 1.00 91.88 87 SER A N 1
ATOM 698 C CA . SER A 1 87 ? 4.973 0.984 -19.729 1.00 91.88 87 SER A CA 1
ATOM 699 C C . SER A 1 87 ? 5.147 0.784 -18.228 1.00 91.88 87 SER A C 1
ATOM 701 O O . SER A 1 87 ? 5.913 -0.063 -17.770 1.00 91.88 87 SER A O 1
ATOM 703 N N . VAL A 1 88 ? 4.392 1.558 -17.452 1.00 92.00 88 VAL A N 1
ATOM 704 C CA . VAL A 1 88 ? 4.360 1.483 -15.987 1.00 92.00 88 VAL A CA 1
ATOM 705 C C . VAL A 1 88 ? 2.924 1.333 -15.523 1.00 92.00 88 VAL A C 1
ATOM 707 O O . VAL A 1 88 ? 2.057 2.120 -15.904 1.00 92.00 88 VAL A O 1
ATOM 710 N N . LEU A 1 89 ? 2.679 0.346 -14.669 1.00 93.00 89 LEU A N 1
ATOM 711 C CA . LEU A 1 89 ? 1.445 0.243 -13.900 1.00 93.00 89 LEU A CA 1
ATOM 712 C C . LEU A 1 89 ? 1.624 0.969 -12.590 1.00 93.00 89 LEU A C 1
ATOM 714 O O . LEU A 1 89 ? 2.664 0.823 -11.960 1.00 93.00 89 LEU A O 1
ATOM 718 N N . TYR A 1 90 ? 0.613 1.698 -12.144 1.00 90.62 90 TYR A N 1
ATOM 719 C CA . TYR A 1 90 ? 0.641 2.300 -10.822 1.00 90.62 90 TYR A CA 1
ATOM 720 C C . TYR A 1 90 ? -0.757 2.460 -10.241 1.00 90.62 90 TYR A C 1
ATOM 722 O O . TYR A 1 90 ? -1.737 2.670 -10.958 1.00 90.62 90 TYR A O 1
ATOM 730 N N . THR A 1 91 ? -0.832 2.395 -8.917 1.00 89.56 91 THR A N 1
ATOM 731 C CA . THR A 1 91 ? -2.043 2.731 -8.171 1.00 89.56 91 THR A CA 1
ATOM 732 C C . THR A 1 91 ? -2.027 4.217 -7.839 1.00 89.56 91 THR A C 1
ATOM 734 O O . THR A 1 91 ? -1.084 4.698 -7.206 1.00 89.56 91 THR A O 1
ATOM 737 N N 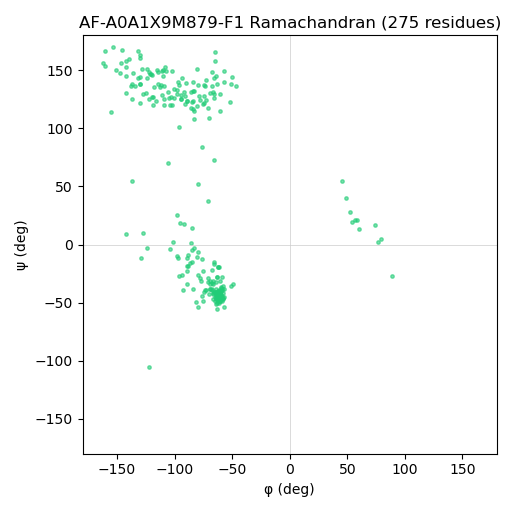. GLY A 1 92 ? -3.072 4.935 -8.249 1.00 85.81 92 GLY A N 1
ATOM 738 C CA . GLY A 1 92 ? -3.219 6.375 -8.031 1.00 85.81 92 GLY A CA 1
ATOM 739 C C . GLY A 1 92 ? -4.580 6.741 -7.445 1.00 85.81 92 GLY A C 1
ATOM 740 O O . GLY A 1 92 ? -5.523 5.951 -7.491 1.00 85.81 92 GLY A O 1
ATOM 741 N N . ILE A 1 93 ? -4.679 7.950 -6.889 1.00 85.19 93 ILE A N 1
ATOM 742 C CA . ILE A 1 93 ? -5.943 8.507 -6.390 1.00 85.19 93 ILE A CA 1
ATOM 743 C C . ILE A 1 93 ? -6.853 8.805 -7.586 1.00 85.19 93 ILE A C 1
ATOM 745 O O . ILE A 1 93 ? -6.439 9.461 -8.541 1.00 85.19 93 ILE A O 1
ATOM 749 N N . SER A 1 94 ? -8.097 8.340 -7.525 1.00 85.62 94 SER A N 1
ATOM 750 C CA . SER A 1 94 ? -9.080 8.537 -8.586 1.00 85.62 94 SER A CA 1
ATOM 751 C C . SER A 1 94 ? -9.715 9.927 -8.521 1.00 85.62 94 SER A C 1
ATOM 753 O O . SER A 1 94 ? -9.884 10.493 -7.437 1.00 85.62 94 SER A O 1
ATOM 755 N N . GLU A 1 95 ? -10.145 10.462 -9.667 1.00 82.44 95 GLU A N 1
ATOM 756 C CA . GLU A 1 95 ? -10.864 11.746 -9.741 1.00 82.44 95 GLU A CA 1
ATOM 757 C C . GLU A 1 95 ? -12.160 11.747 -8.917 1.00 82.44 95 GLU A C 1
ATOM 759 O O . GLU A 1 95 ? -12.553 12.781 -8.380 1.00 82.44 95 GLU A O 1
ATOM 764 N N . ALA A 1 96 ? -12.795 10.582 -8.733 1.00 80.00 96 ALA A N 1
ATOM 765 C CA . ALA A 1 96 ? -13.988 10.446 -7.897 1.00 80.00 96 ALA A CA 1
ATOM 766 C C . ALA A 1 96 ? -13.723 10.804 -6.420 1.00 80.00 96 ALA A C 1
ATOM 768 O O . ALA A 1 96 ? -14.658 11.139 -5.683 1.00 80.00 96 ALA A O 1
ATOM 769 N N . SER A 1 97 ? -12.456 10.794 -5.994 1.00 81.38 97 SER A N 1
ATOM 770 C CA . SER A 1 97 ? -12.031 11.278 -4.677 1.00 81.38 97 SER A CA 1
ATOM 771 C C . SER A 1 97 ? -12.285 12.772 -4.486 1.00 81.38 97 SER A C 1
ATOM 773 O O . SER A 1 97 ? -12.528 13.190 -3.361 1.00 81.38 97 SER A O 1
ATOM 775 N N . LEU A 1 98 ? -12.290 13.582 -5.555 1.00 78.50 98 LEU A N 1
ATOM 776 C CA . LEU A 1 98 ? -12.499 15.036 -5.464 1.00 78.50 98 LEU A CA 1
ATOM 777 C C . LEU A 1 98 ? -13.885 15.399 -4.918 1.00 78.50 98 LEU A C 1
ATOM 779 O O . LEU A 1 98 ? -14.068 16.453 -4.314 1.00 78.50 98 LEU A O 1
ATOM 783 N N . THR A 1 99 ? -14.863 14.520 -5.130 1.00 75.56 99 THR A N 1
ATOM 784 C CA . THR A 1 99 ? -16.247 14.684 -4.660 1.00 75.56 99 THR A CA 1
ATOM 785 C C . THR A 1 99 ? -16.565 13.868 -3.406 1.00 75.56 99 THR A C 1
ATOM 787 O O . THR A 1 99 ? -17.706 13.859 -2.948 1.00 75.56 99 THR A O 1
ATOM 790 N N . SER A 1 100 ? -15.580 13.152 -2.860 1.00 74.25 100 SER A N 1
ATOM 791 C CA . SER A 1 100 ? -15.737 12.208 -1.754 1.00 74.25 100 SER A CA 1
ATOM 792 C C . SER A 1 100 ? -14.976 12.688 -0.517 1.00 74.25 100 SER A C 1
ATOM 794 O O . SER A 1 100 ? -13.930 13.318 -0.614 1.00 74.25 100 SER A O 1
ATOM 796 N N . ASN A 1 101 ? -15.467 12.329 0.670 1.00 72.50 101 ASN A N 1
ATOM 797 C CA . ASN A 1 101 ? -14.736 12.546 1.927 1.00 72.50 101 ASN A CA 1
ATOM 798 C C . ASN A 1 101 ? -13.645 11.486 2.174 1.00 72.50 101 ASN A C 1
ATOM 800 O O . ASN A 1 101 ? -12.914 11.572 3.158 1.00 72.50 101 ASN A O 1
ATOM 804 N N . LEU A 1 102 ? -13.575 10.461 1.322 1.00 77.38 102 LEU A N 1
ATOM 805 C CA . LEU A 1 102 ? -12.618 9.359 1.391 1.00 77.38 102 LEU A CA 1
ATOM 806 C C . LEU A 1 102 ? -11.847 9.251 0.076 1.00 77.38 102 LEU A C 1
ATOM 808 O O . LEU A 1 102 ? -12.437 9.419 -0.996 1.00 77.38 102 LEU A O 1
ATOM 812 N N . PHE A 1 103 ? -10.559 8.914 0.177 1.00 80.94 103 PHE A N 1
ATOM 813 C CA . PHE A 1 103 ? -9.730 8.597 -0.980 1.00 80.94 103 PHE A CA 1
ATOM 814 C C . PHE A 1 103 ? -10.223 7.318 -1.654 1.00 80.94 103 PHE A C 1
ATOM 816 O O . PHE A 1 103 ? -10.418 6.290 -1.007 1.00 80.94 103 PHE A O 1
ATOM 823 N N . LYS A 1 104 ? -10.402 7.410 -2.966 1.00 86.25 104 LYS A N 1
ATOM 824 C CA . LYS A 1 104 ? -10.671 6.308 -3.879 1.00 86.25 104 LYS A CA 1
ATOM 825 C C . LYS A 1 104 ? -9.440 6.115 -4.745 1.00 86.25 104 LYS A C 1
ATOM 827 O O . LYS A 1 104 ? -8.766 7.084 -5.095 1.00 86.25 104 LYS A O 1
ATOM 832 N N . TYR A 1 105 ? -9.152 4.875 -5.092 1.00 88.56 105 TYR A N 1
ATOM 833 C CA . TYR A 1 105 ? -7.952 4.525 -5.837 1.00 88.56 105 TYR A CA 1
ATOM 834 C C . TYR A 1 105 ? -8.318 3.697 -7.054 1.00 88.56 105 TYR A C 1
ATOM 836 O O . TYR A 1 105 ? -9.315 2.980 -7.042 1.00 88.56 105 TYR A O 1
ATOM 844 N N . GLU A 1 106 ? -7.495 3.812 -8.087 1.00 92.25 106 GLU A N 1
ATOM 845 C CA . GLU A 1 106 ? -7.602 3.016 -9.302 1.00 92.25 106 GLU A CA 1
ATOM 846 C C . GLU A 1 106 ? -6.224 2.586 -9.786 1.00 92.25 106 GLU A C 1
ATOM 848 O O . GLU A 1 106 ? -5.200 3.195 -9.453 1.00 92.25 106 GLU A O 1
ATOM 853 N N . LEU A 1 107 ? -6.221 1.542 -10.609 1.00 93.81 107 LEU A N 1
ATOM 854 C CA . LEU A 1 107 ? -5.066 1.127 -11.374 1.00 93.81 107 LEU A CA 1
ATOM 855 C C . LEU A 1 107 ? -4.984 1.941 -12.668 1.00 93.81 107 LEU A C 1
ATOM 857 O O . LEU A 1 107 ? -5.953 2.069 -13.423 1.00 93.81 107 LEU A O 1
ATOM 861 N N . TYR A 1 108 ? -3.794 2.454 -12.943 1.00 92.19 108 TYR A N 1
ATOM 862 C CA . TYR A 1 108 ? -3.464 3.197 -14.147 1.00 92.19 108 TYR A CA 1
ATOM 863 C C . TYR A 1 108 ? -2.289 2.539 -14.861 1.00 92.19 108 TYR A C 1
ATOM 865 O O . TYR A 1 108 ? -1.420 1.937 -14.232 1.00 92.19 108 TYR A O 1
ATOM 873 N N . MET A 1 109 ? -2.252 2.703 -16.179 1.00 93.19 109 MET A N 1
ATOM 874 C CA . MET A 1 109 ? -1.101 2.385 -17.012 1.00 93.19 109 MET A CA 1
ATOM 875 C C . MET A 1 109 ? -0.606 3.652 -17.685 1.00 93.19 109 MET A C 1
ATOM 877 O O . MET A 1 109 ? -1.398 4.439 -18.202 1.00 93.19 109 MET A O 1
ATOM 881 N N . LYS A 1 110 ? 0.704 3.839 -17.685 1.00 90.38 110 LYS A N 1
ATOM 882 C CA . LYS A 1 110 ? 1.378 4.949 -18.336 1.00 90.38 110 LYS A CA 1
ATOM 883 C C . LYS A 1 110 ? 2.325 4.413 -19.392 1.00 90.38 110 LYS A C 1
ATOM 885 O O . LYS A 1 110 ? 3.191 3.612 -19.058 1.00 90.38 110 LYS A O 1
ATOM 890 N N . ASP A 1 111 ? 2.194 4.906 -20.613 1.00 91.38 111 ASP A N 1
ATOM 891 C CA . ASP A 1 111 ? 3.221 4.752 -21.637 1.00 91.38 111 ASP A CA 1
ATOM 892 C C . ASP A 1 111 ? 4.348 5.771 -21.389 1.00 91.38 111 ASP A C 1
ATOM 894 O O . ASP A 1 111 ? 4.099 6.965 -21.190 1.00 91.38 111 ASP A O 1
ATOM 898 N N . ILE A 1 112 ? 5.589 5.291 -21.333 1.00 88.88 112 ILE A N 1
ATOM 899 C CA . ILE A 1 112 ? 6.762 6.089 -20.960 1.00 88.88 112 ILE A CA 1
ATOM 900 C C . ILE A 1 112 ? 7.154 7.045 -22.089 1.00 88.88 112 ILE A C 1
ATOM 902 O O . ILE A 1 112 ? 7.516 8.186 -21.814 1.00 88.88 112 ILE A O 1
ATOM 906 N N . ALA A 1 113 ? 7.061 6.609 -23.346 1.00 88.50 113 ALA A N 1
ATOM 907 C CA . ALA A 1 113 ? 7.527 7.385 -24.493 1.00 88.50 113 ALA A CA 1
ATOM 908 C C . ALA A 1 113 ? 6.568 8.526 -24.871 1.00 88.50 113 ALA A C 1
ATOM 910 O O . ALA A 1 113 ? 7.001 9.641 -25.154 1.00 88.50 113 ALA A O 1
ATOM 911 N N . SER A 1 114 ? 5.266 8.247 -24.892 1.00 89.25 114 SER A N 1
ATOM 912 C CA . SER A 1 114 ? 4.203 9.199 -25.247 1.00 89.25 114 SER A CA 1
ATOM 913 C C . SER A 1 114 ? 3.665 9.990 -24.056 1.00 89.25 114 SER A C 1
ATOM 915 O O . SER A 1 114 ? 2.909 10.942 -24.238 1.00 89.25 114 SER A O 1
ATOM 917 N N . GLU A 1 115 ? 4.015 9.577 -22.838 1.00 85.81 115 GLU A N 1
ATOM 918 C CA . GLU A 1 115 ? 3.491 10.091 -21.573 1.00 85.81 115 GLU A CA 1
ATOM 919 C C . GLU A 1 115 ? 1.970 9.936 -21.381 1.00 85.81 115 GLU A C 1
ATOM 921 O O . GLU A 1 115 ? 1.393 10.516 -20.450 1.00 85.81 115 GLU A O 1
ATOM 926 N N . GLN A 1 116 ? 1.304 9.132 -22.209 1.00 88.94 116 GLN A N 1
ATOM 927 C CA . GLN A 1 116 ? -0.134 8.932 -22.114 1.00 88.94 116 GLN A CA 1
ATOM 928 C C . GLN A 1 116 ? -0.495 8.045 -20.913 1.00 88.94 116 GLN A C 1
ATOM 930 O O . GLN A 1 116 ? 0.002 6.929 -20.767 1.00 88.94 116 GLN A O 1
ATOM 935 N N . THR A 1 117 ? -1.410 8.528 -20.068 1.00 89.06 117 THR A N 1
ATOM 936 C CA . THR A 1 117 ? -2.003 7.755 -18.967 1.00 89.06 117 THR A CA 1
ATOM 937 C C . THR A 1 117 ? -3.355 7.183 -19.384 1.00 89.06 117 THR A C 1
ATOM 939 O O . THR A 1 117 ? -4.223 7.908 -19.867 1.00 89.06 117 THR A O 1
ATOM 942 N N . THR A 1 118 ? -3.572 5.900 -19.109 1.00 91.88 118 THR A N 1
ATOM 943 C CA . THR A 1 118 ? -4.853 5.208 -19.270 1.00 91.88 118 THR A CA 1
ATOM 944 C C . THR A 1 118 ? -5.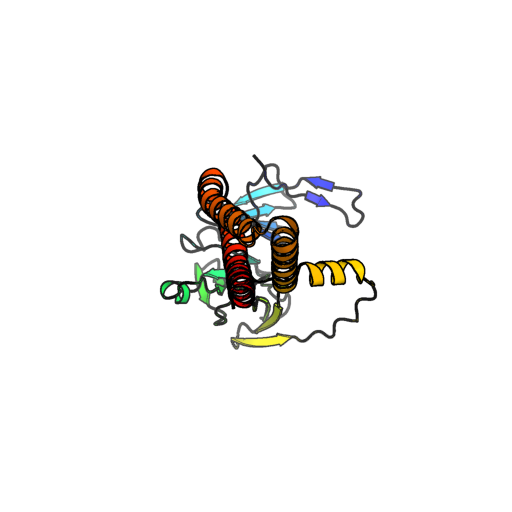326 4.676 -17.921 1.00 91.88 118 THR A C 1
ATOM 946 O O . THR A 1 118 ? -4.600 3.953 -17.242 1.00 91.88 118 THR A O 1
ATOM 949 N N . LYS A 1 119 ? -6.562 5.006 -17.531 1.00 92.75 119 LYS A N 1
ATOM 950 C CA . LYS A 1 119 ? -7.231 4.380 -16.382 1.00 92.75 119 LYS A CA 1
ATOM 951 C C . LYS A 1 119 ? -7.644 2.956 -16.759 1.00 92.75 119 LYS A C 1
ATOM 953 O O . LYS A 1 119 ? -8.342 2.770 -17.759 1.00 92.75 119 LYS A O 1
ATOM 958 N N . LEU A 1 120 ? -7.203 1.974 -15.980 1.00 95.06 120 LEU A N 1
ATOM 959 C CA . LEU A 1 120 ? -7.441 0.556 -16.245 1.00 95.06 120 LEU A CA 1
ATOM 960 C C . LEU A 1 120 ? -8.648 -0.005 -15.488 1.00 95.06 120 LEU A C 1
ATOM 962 O O . LEU A 1 120 ? -9.262 -0.958 -15.963 1.00 95.06 120 LEU A O 1
ATOM 966 N N . THR A 1 121 ? -9.001 0.577 -14.341 1.00 94.50 121 THR A N 1
ATOM 967 C CA . THR A 1 121 ? -10.062 0.061 -13.465 1.00 94.50 121 THR A CA 1
ATOM 968 C C . THR A 1 121 ? -11.060 1.135 -13.017 1.00 94.50 121 THR A C 1
ATOM 970 O O . THR A 1 121 ? -10.831 2.335 -13.190 1.00 94.50 121 THR A O 1
ATOM 973 N N . GLU A 1 122 ? -12.190 0.675 -12.468 1.00 93.12 122 GLU A N 1
ATOM 974 C CA . GLU A 1 122 ? -13.235 1.483 -11.812 1.00 93.12 122 GLU A CA 1
ATOM 975 C C . GLU A 1 122 ? -13.702 0.794 -10.516 1.00 93.12 122 GLU A C 1
ATOM 977 O O . GLU A 1 122 ? -14.868 0.437 -10.354 1.00 93.12 122 GLU A O 1
ATOM 982 N N . LEU A 1 123 ? -12.754 0.486 -9.632 1.00 91.44 123 LEU A N 1
ATOM 983 C CA . LEU A 1 123 ? -12.980 -0.272 -8.402 1.00 91.44 123 LEU A CA 1
ATOM 984 C C . LEU A 1 123 ? -13.347 0.606 -7.204 1.00 91.44 123 LEU A C 1
ATOM 986 O O . LEU A 1 123 ? -13.915 0.093 -6.241 1.00 91.44 123 LEU A O 1
ATOM 990 N N . ASP A 1 124 ? -12.994 1.895 -7.234 1.00 90.19 124 ASP A N 1
ATOM 991 C CA . ASP A 1 124 ? -13.097 2.827 -6.109 1.00 90.19 124 ASP A CA 1
ATOM 992 C C . ASP A 1 124 ? -12.424 2.309 -4.817 1.00 90.19 124 ASP A C 1
ATOM 994 O O . ASP A 1 124 ? -12.801 2.678 -3.702 1.00 90.19 124 ASP A O 1
ATOM 998 N N . SER A 1 125 ? -11.405 1.458 -4.951 1.00 89.38 125 SER A N 1
ATOM 999 C CA . SER A 1 125 ? -10.754 0.753 -3.842 1.00 89.38 125 SER A CA 1
ATOM 1000 C C . SER A 1 125 ? -9.248 0.655 -4.051 1.00 89.38 125 SER A C 1
ATOM 1002 O O . SER A 1 125 ? -8.785 0.615 -5.189 1.00 89.38 125 SER A O 1
ATOM 1004 N N . LEU A 1 126 ? -8.478 0.568 -2.964 1.00 88.44 126 LEU A N 1
ATOM 1005 C CA . LEU A 1 126 ? -7.021 0.471 -3.039 1.00 88.44 126 LEU A CA 1
ATOM 1006 C C . LEU A 1 126 ? -6.584 -0.786 -3.807 1.00 88.44 126 LEU A C 1
ATOM 1008 O O . LEU A 1 126 ? -7.037 -1.895 -3.528 1.00 88.44 126 LEU A O 1
ATOM 1012 N N . VAL A 1 127 ? -5.699 -0.588 -4.783 1.00 90.44 127 VAL A N 1
ATOM 1013 C CA . VAL A 1 127 ? -5.065 -1.657 -5.558 1.00 90.44 127 VAL A CA 1
ATOM 1014 C C . VAL A 1 127 ? -3.629 -1.814 -5.076 1.00 90.44 127 VAL A C 1
ATOM 1016 O O . VAL A 1 127 ? -2.873 -0.844 -5.064 1.00 90.44 127 VAL A O 1
ATOM 1019 N N . HIS A 1 128 ? -3.241 -3.026 -4.696 1.00 89.56 128 HIS A N 1
ATOM 1020 C CA . HIS A 1 128 ? -1.884 -3.347 -4.261 1.00 89.56 128 HIS A CA 1
ATOM 1021 C C . HIS A 1 128 ? -1.170 -4.228 -5.271 1.00 89.56 128 HIS A C 1
ATOM 1023 O O . HIS A 1 128 ? -1.788 -5.081 -5.914 1.00 89.56 128 HIS A O 1
ATOM 1029 N N . ALA A 1 129 ? 0.151 -4.051 -5.325 1.00 89.19 129 ALA A N 1
ATOM 1030 C CA . ALA A 1 129 ? 1.086 -4.908 -6.046 1.00 89.19 129 ALA A CA 1
ATOM 1031 C C . ALA A 1 129 ? 0.609 -5.274 -7.468 1.00 89.19 129 ALA A C 1
ATOM 1033 O O . ALA A 1 129 ? 0.488 -6.462 -7.779 1.00 89.19 129 ALA A O 1
ATOM 1034 N N . PRO A 1 130 ? 0.290 -4.282 -8.325 1.00 93.88 130 PRO A N 1
ATOM 1035 C CA . PRO A 1 130 ? -0.002 -4.572 -9.717 1.00 93.88 130 PRO A CA 1
ATOM 1036 C C . PRO A 1 130 ? 1.242 -5.159 -10.376 1.00 93.88 130 PRO A C 1
ATOM 1038 O O . PRO A 1 130 ? 2.341 -4.675 -10.132 1.00 93.88 130 PRO A O 1
ATOM 1041 N N . ILE A 1 131 ? 1.071 -6.187 -11.200 1.00 93.81 131 ILE A N 1
ATOM 1042 C CA . ILE A 1 131 ? 2.164 -6.839 -11.917 1.00 93.81 131 ILE A CA 1
ATOM 1043 C C . ILE A 1 131 ? 1.784 -7.124 -13.366 1.00 93.81 131 ILE A C 1
ATOM 1045 O O . ILE A 1 131 ? 0.687 -7.610 -13.650 1.00 93.81 131 ILE A O 1
ATOM 1049 N N . PHE A 1 132 ? 2.716 -6.889 -14.283 1.00 93.94 132 PHE A N 1
ATOM 1050 C CA . PHE A 1 132 ? 2.606 -7.396 -15.648 1.00 93.94 132 PHE A CA 1
ATOM 1051 C C . PHE A 1 132 ? 2.873 -8.900 -15.688 1.00 93.94 132 PHE A C 1
ATOM 1053 O O . PHE A 1 132 ? 3.842 -9.390 -15.098 1.00 93.94 132 PHE A O 1
ATOM 1060 N N . PHE A 1 133 ? 2.059 -9.638 -16.442 1.00 90.44 133 PHE A N 1
ATOM 1061 C CA . PHE A 1 133 ? 2.408 -11.003 -16.819 1.00 90.44 133 PHE A CA 1
ATOM 1062 C C . PHE A 1 133 ? 3.522 -10.987 -17.865 1.00 90.44 133 PHE A C 1
ATOM 1064 O O . PHE A 1 133 ? 3.560 -10.147 -18.758 1.00 90.44 133 PHE A O 1
ATOM 1071 N N . HIS A 1 134 ? 4.450 -11.937 -17.755 1.00 81.12 134 HIS A N 1
ATOM 1072 C CA . HIS A 1 134 ? 5.632 -11.961 -18.616 1.00 81.12 134 HIS A CA 1
ATOM 1073 C C . HIS A 1 134 ? 5.313 -12.340 -20.074 1.00 81.12 134 HIS A C 1
ATOM 1075 O O . HIS A 1 134 ? 6.017 -11.917 -20.983 1.00 81.12 134 HIS A O 1
ATOM 1081 N N . GLN A 1 135 ? 4.265 -13.142 -20.300 1.00 82.31 135 GLN A N 1
ATOM 1082 C CA . GLN A 1 135 ? 3.961 -13.756 -21.604 1.00 82.31 135 GLN A CA 1
ATOM 1083 C C . GLN A 1 135 ? 2.525 -13.514 -22.089 1.00 82.31 135 GLN A C 1
ATOM 1085 O O . GLN A 1 135 ? 2.088 -14.142 -23.051 1.00 82.31 135 GLN A O 1
ATOM 1090 N N . SER A 1 136 ? 1.768 -12.633 -21.437 1.00 85.75 136 SER A N 1
ATOM 1091 C CA . SER A 1 136 ? 0.410 -12.296 -21.863 1.00 85.75 136 SER A CA 1
ATOM 1092 C C . SER A 1 136 ? 0.132 -10.815 -21.665 1.00 85.75 136 SER A C 1
ATOM 1094 O O . SER A 1 136 ? 0.764 -10.157 -20.840 1.00 85.75 136 SER A O 1
ATOM 1096 N N . ASN A 1 137 ? -0.845 -10.294 -22.408 1.00 91.31 137 ASN A N 1
ATOM 1097 C CA . ASN A 1 137 ? -1.295 -8.911 -22.291 1.00 91.31 137 ASN A CA 1
ATOM 1098 C C . ASN A 1 137 ? -2.248 -8.745 -21.094 1.00 91.31 137 ASN A C 1
ATOM 1100 O O . ASN A 1 137 ? -3.390 -8.305 -21.213 1.00 91.31 137 ASN A O 1
ATOM 1104 N N . THR A 1 138 ? -1.796 -9.206 -19.930 1.00 94.75 138 THR A N 1
ATOM 1105 C CA . THR A 1 138 ? -2.598 -9.332 -18.717 1.00 94.75 138 THR A CA 1
ATOM 1106 C C . THR A 1 138 ? -1.845 -8.731 -17.546 1.00 94.75 138 THR A C 1
ATOM 1108 O O . THR A 1 138 ? -0.627 -8.862 -17.420 1.00 94.75 138 THR A O 1
ATOM 1111 N N . VAL A 1 139 ? -2.598 -8.103 -16.658 1.00 95.81 139 VAL A N 1
ATOM 1112 C CA . VAL A 1 139 ? -2.117 -7.575 -15.390 1.00 95.81 139 VAL A CA 1
ATOM 1113 C C . VAL A 1 139 ? -2.779 -8.344 -14.267 1.00 95.81 139 VAL A C 1
ATOM 1115 O O . VAL A 1 139 ? -3.976 -8.605 -14.334 1.00 95.81 139 VAL A O 1
ATOM 1118 N N . ALA A 1 140 ? -2.028 -8.685 -13.229 1.00 95.62 140 ALA A N 1
ATOM 1119 C CA . ALA A 1 140 ? -2.595 -9.163 -11.975 1.00 95.62 140 ALA A CA 1
ATOM 1120 C C . ALA A 1 140 ? -2.404 -8.128 -10.875 1.00 95.62 140 ALA A C 1
ATOM 1122 O O . ALA A 1 140 ? -1.447 -7.361 -10.903 1.00 95.62 140 ALA A O 1
ATOM 1123 N N . PHE A 1 141 ? -3.315 -8.099 -9.911 1.00 95.44 141 PHE A N 1
ATOM 1124 C CA . PHE A 1 141 ? -3.231 -7.200 -8.766 1.00 95.44 141 PHE A CA 1
ATOM 1125 C C . PHE A 1 141 ? -4.101 -7.690 -7.606 1.00 95.44 141 PHE A C 1
ATOM 1127 O O . PHE A 1 141 ? -4.970 -8.550 -7.767 1.00 95.44 141 PHE A O 1
ATOM 1134 N N . LEU A 1 142 ? -3.887 -7.113 -6.424 1.00 94.44 142 LEU A N 1
ATOM 1135 C CA . LEU A 1 142 ? -4.725 -7.338 -5.250 1.00 94.44 142 LEU A CA 1
ATOM 1136 C C . LEU A 1 142 ? -5.666 -6.152 -5.052 1.00 94.44 142 LEU A C 1
ATOM 1138 O O . LEU A 1 142 ? -5.220 -5.026 -4.849 1.00 94.44 142 LEU A O 1
ATOM 1142 N N . GLN A 1 143 ? -6.970 -6.400 -5.076 1.00 94.62 143 GLN A N 1
ATOM 1143 C CA . GLN A 1 143 ? -7.965 -5.416 -4.664 1.00 94.62 143 GLN A CA 1
ATOM 1144 C C . GLN A 1 143 ? -8.148 -5.486 -3.146 1.00 94.62 143 GLN A C 1
ATOM 1146 O O . GLN A 1 143 ? -8.517 -6.540 -2.628 1.00 94.62 143 GLN A O 1
ATOM 1151 N N . ASP A 1 144 ? -7.937 -4.377 -2.443 1.00 91.94 144 ASP A N 1
ATOM 1152 C CA . ASP A 1 144 ? -8.228 -4.242 -1.016 1.00 91.94 144 ASP A CA 1
ATOM 1153 C C . ASP A 1 144 ? -9.692 -3.851 -0.797 1.00 91.94 144 ASP A C 1
ATOM 1155 O O . ASP A 1 144 ? -10.146 -2.797 -1.244 1.00 91.94 144 ASP A O 1
ATOM 1159 N N . LEU A 1 145 ? -10.453 -4.708 -0.121 1.00 90.38 145 LEU A N 1
ATOM 1160 C CA . LEU A 1 145 ? -11.896 -4.534 0.037 1.00 90.38 145 LEU A CA 1
ATOM 1161 C C . LEU A 1 145 ? -12.288 -3.700 1.254 1.00 90.38 145 LEU A C 1
ATOM 1163 O O . LEU A 1 145 ? -13.443 -3.283 1.352 1.00 90.38 145 LEU A O 1
ATOM 1167 N N . ASN A 1 146 ? -11.396 -3.539 2.230 1.00 86.44 146 ASN A N 1
ATOM 1168 C CA . ASN A 1 146 ? -11.766 -2.967 3.521 1.00 86.44 146 ASN A CA 1
ATOM 1169 C C . ASN A 1 146 ? -10.716 -2.047 4.137 1.00 86.44 146 ASN A C 1
ATOM 1171 O O . ASN A 1 146 ? -10.904 -1.639 5.283 1.00 86.44 146 ASN A O 1
ATOM 1175 N N . TRP A 1 147 ? -9.658 -1.682 3.415 1.00 82.00 147 TRP A N 1
ATOM 1176 C CA . TRP A 1 147 ? -8.700 -0.686 3.878 1.00 82.00 147 TRP A CA 1
ATOM 1177 C C . TRP A 1 147 ? -9.382 0.580 4.437 1.00 82.00 147 TRP A C 1
ATOM 1179 O O . TRP A 1 147 ? -10.323 1.095 3.826 1.00 82.00 147 TRP A O 1
ATOM 1189 N N . PRO A 1 148 ? -8.921 1.123 5.582 1.00 78.12 148 PRO A N 1
ATOM 1190 C CA . PRO A 1 148 ? -7.773 0.691 6.394 1.00 78.12 148 PRO A CA 1
ATOM 1191 C C . PRO A 1 148 ? -8.126 -0.310 7.520 1.00 78.12 148 PRO A C 1
ATOM 1193 O O . PRO A 1 148 ? -7.375 -0.448 8.487 1.00 78.12 148 PRO A O 1
ATOM 1196 N N . ILE A 1 149 ? -9.284 -0.974 7.459 1.00 79.00 149 ILE A N 1
ATOM 1197 C CA . ILE A 1 149 ? -9.794 -1.863 8.516 1.00 79.00 149 ILE A CA 1
ATOM 1198 C C . ILE A 1 149 ? -9.029 -3.196 8.524 1.00 79.00 149 ILE A C 1
ATOM 1200 O O . ILE A 1 149 ? -8.807 -3.810 7.486 1.00 79.00 149 ILE A O 1
ATOM 1204 N N . LYS A 1 150 ? -8.675 -3.681 9.724 1.00 74.62 150 LYS A N 1
ATOM 1205 C CA . LYS A 1 150 ? -8.045 -4.995 9.938 1.00 74.62 150 LYS A CA 1
ATOM 1206 C C . LYS A 1 150 ? -9.053 -6.047 10.456 1.00 74.62 150 LYS A C 1
ATOM 1208 O O . LYS A 1 150 ? -9.947 -5.683 11.225 1.00 74.62 150 LYS A O 1
ATOM 1213 N N . PRO A 1 151 ? -8.880 -7.347 10.135 1.00 81.19 151 PRO A N 1
ATOM 1214 C CA . PRO A 1 151 ? -7.893 -7.881 9.192 1.00 81.19 151 PRO A CA 1
ATOM 1215 C C . PRO A 1 151 ? -8.217 -7.450 7.757 1.00 81.19 151 PRO A C 1
ATOM 1217 O O . PRO A 1 151 ? -9.385 -7.257 7.425 1.00 81.19 151 PRO A O 1
ATOM 1220 N N . GLU A 1 152 ? -7.186 -7.273 6.936 1.00 79.88 152 GLU A N 1
ATOM 1221 C CA . GLU A 1 152 ? -7.367 -6.915 5.527 1.00 79.88 152 GLU A CA 1
ATOM 1222 C C . GLU A 1 152 ? -8.051 -8.050 4.765 1.00 79.88 152 GLU A C 1
ATOM 1224 O O . GLU A 1 152 ? -7.811 -9.234 5.018 1.00 79.88 152 GLU A O 1
ATOM 1229 N N . MET A 1 153 ? -8.910 -7.674 3.827 1.00 84.50 153 MET A N 1
ATOM 1230 C CA . MET A 1 153 ? -9.603 -8.577 2.925 1.00 84.50 153 MET A CA 1
ATOM 1231 C C . MET A 1 153 ? -9.208 -8.231 1.500 1.00 84.50 153 MET A C 1
ATOM 1233 O O . MET A 1 153 ? -9.479 -7.129 1.029 1.00 84.50 153 MET A O 1
ATOM 1237 N N . TYR A 1 154 ? -8.616 -9.199 0.807 1.00 90.50 154 TYR A N 1
ATOM 1238 C CA . TYR A 1 154 ? -8.151 -9.027 -0.561 1.00 90.50 154 TYR A CA 1
ATOM 1239 C C . TYR A 1 154 ? -8.924 -9.906 -1.536 1.00 90.50 154 TYR A C 1
ATOM 1241 O O . TYR A 1 154 ? -9.315 -11.027 -1.204 1.00 90.50 154 TYR A O 1
ATOM 1249 N N . ARG A 1 155 ? -9.079 -9.419 -2.768 1.00 92.88 155 ARG A N 1
ATOM 1250 C CA . ARG A 1 155 ? -9.366 -10.258 -3.937 1.00 92.88 155 ARG A CA 1
ATOM 1251 C C . ARG A 1 155 ? -8.175 -10.238 -4.864 1.00 92.88 155 ARG A C 1
ATOM 1253 O O . ARG A 1 155 ? -7.625 -9.174 -5.134 1.00 92.88 155 ARG A O 1
ATOM 1260 N N . PHE A 1 156 ? -7.807 -11.406 -5.368 1.00 94.50 156 PHE A N 1
ATOM 1261 C CA . PHE A 1 156 ? -6.848 -11.478 -6.452 1.00 94.50 156 PHE A CA 1
ATOM 1262 C C . PHE A 1 156 ? -7.579 -11.273 -7.766 1.00 94.50 156 PHE A C 1
ATOM 1264 O O . PHE A 1 156 ? -8.533 -11.989 -8.073 1.00 94.50 156 PHE A O 1
ATOM 1271 N N . MET A 1 157 ? -7.131 -10.285 -8.521 1.00 96.12 157 MET A N 1
ATOM 1272 C CA . MET A 1 157 ? -7.765 -9.866 -9.754 1.00 96.12 157 MET A CA 1
ATOM 1273 C C . MET A 1 157 ? -6.778 -9.991 -10.904 1.00 96.12 157 MET A C 1
ATOM 1275 O O . MET A 1 157 ? -5.579 -9.764 -10.737 1.00 96.12 157 MET A O 1
ATOM 1279 N N . THR A 1 158 ? -7.296 -10.311 -12.080 1.00 96.31 158 THR A N 1
ATOM 1280 C CA . THR A 1 158 ? -6.597 -10.159 -13.350 1.00 96.31 158 THR A CA 1
ATOM 1281 C C . THR A 1 158 ? -7.382 -9.236 -14.266 1.00 96.31 158 THR A C 1
ATOM 1283 O O . THR A 1 158 ? -8.611 -9.196 -14.236 1.00 96.31 158 THR A O 1
ATOM 1286 N N . LEU A 1 159 ? -6.660 -8.477 -15.077 1.00 96.69 159 LEU A N 1
ATOM 1287 C CA . LEU A 1 159 ? -7.202 -7.593 -16.092 1.00 96.69 159 LEU A CA 1
ATOM 1288 C C . LEU A 1 159 ? -6.491 -7.869 -17.409 1.00 96.69 159 LEU A C 1
ATOM 1290 O O . LEU A 1 159 ? -5.272 -7.735 -17.502 1.00 96.69 159 LEU A O 1
ATOM 1294 N N . ASP A 1 160 ? -7.257 -8.219 -18.429 1.00 96.00 160 ASP A N 1
ATOM 1295 C CA . ASP A 1 160 ? -6.767 -8.273 -19.801 1.00 96.00 160 ASP A CA 1
ATOM 1296 C C . ASP A 1 160 ? -6.695 -6.850 -20.381 1.00 96.00 160 ASP A C 1
ATOM 1298 O O . ASP A 1 160 ? -7.679 -6.110 -20.345 1.00 96.00 160 ASP A O 1
ATOM 1302 N N . LEU A 1 161 ? -5.527 -6.432 -20.872 1.00 93.75 161 LEU A N 1
ATOM 1303 C CA . LEU A 1 161 ? -5.277 -5.048 -21.293 1.00 93.75 161 LEU A CA 1
ATOM 1304 C C . LEU A 1 161 ? -5.926 -4.697 -22.640 1.00 93.75 161 LEU A C 1
ATOM 1306 O O . LEU A 1 161 ? -6.192 -3.523 -22.898 1.00 93.75 161 LEU A O 1
ATOM 1310 N N . GLU A 1 162 ? -6.210 -5.691 -23.482 1.00 92.50 162 GLU A N 1
ATOM 1311 C CA . GLU A 1 162 ? -6.877 -5.508 -24.775 1.00 92.50 162 GLU A CA 1
ATOM 1312 C C . GLU A 1 162 ? -8.387 -5.361 -24.605 1.00 92.50 162 GLU A C 1
ATOM 1314 O O . GLU A 1 162 ? -9.002 -4.397 -25.063 1.00 92.50 162 GLU A O 1
ATOM 1319 N N . THR A 1 163 ? -8.992 -6.331 -23.928 1.00 94.00 163 THR A N 1
ATOM 1320 C CA . THR A 1 163 ? -10.445 -6.437 -23.765 1.00 94.00 163 THR A CA 1
ATOM 1321 C C . THR A 1 163 ? -10.963 -5.647 -22.570 1.00 94.00 163 THR A C 1
ATOM 1323 O O . THR A 1 163 ? -12.167 -5.405 -22.475 1.00 94.00 163 THR A O 1
ATOM 1326 N N . LYS A 1 164 ? -10.072 -5.250 -21.650 1.00 92.44 164 LYS A N 1
ATOM 1327 C CA . LYS A 1 164 ? -10.400 -4.693 -20.328 1.00 92.44 164 LYS A CA 1
ATOM 1328 C C . LYS A 1 164 ? -11.247 -5.639 -19.474 1.00 92.44 164 LYS A C 1
ATOM 1330 O O . LYS A 1 164 ? -11.933 -5.202 -18.550 1.00 92.44 164 LYS A O 1
ATOM 1335 N N . ALA A 1 165 ? -11.224 -6.936 -19.783 1.00 94.62 165 ALA A N 1
ATOM 1336 C CA . ALA A 1 165 ? -11.961 -7.934 -19.032 1.00 94.62 165 ALA A CA 1
ATOM 1337 C C . ALA A 1 165 ? -11.310 -8.129 -17.661 1.00 94.62 165 ALA A C 1
ATOM 1339 O O . ALA A 1 165 ? -10.158 -8.552 -17.560 1.00 94.62 165 ALA A O 1
ATOM 1340 N N . LEU A 1 166 ? -12.070 -7.823 -16.613 1.00 95.62 166 LEU A N 1
ATOM 1341 C CA . LEU A 1 166 ? -11.664 -8.001 -15.229 1.00 95.62 166 LEU A CA 1
ATOM 1342 C C . LEU A 1 166 ? -12.175 -9.349 -14.708 1.00 95.62 166 LEU A C 1
ATOM 1344 O O . LEU A 1 166 ? -13.365 -9.648 -14.815 1.00 95.62 166 LEU A O 1
ATOM 1348 N N . GLN A 1 167 ? -11.290 -10.149 -14.123 1.00 94.94 167 GLN A N 1
ATOM 1349 C CA . GLN A 1 167 ? -11.612 -11.461 -13.569 1.00 94.94 167 GLN A CA 1
ATOM 1350 C C . GLN A 1 167 ? -11.066 -11.588 -12.150 1.00 94.94 167 GLN A C 1
ATOM 1352 O O . GLN A 1 167 ? -9.995 -11.080 -11.834 1.00 94.94 167 GLN A O 1
ATOM 1357 N N . GLN A 1 168 ? -11.810 -12.275 -11.288 1.00 94.31 168 GLN A N 1
ATOM 1358 C CA . GLN A 1 168 ? -11.324 -12.675 -9.974 1.00 94.31 168 GLN A CA 1
ATOM 1359 C C . GLN A 1 168 ? -10.707 -14.069 -10.090 1.00 94.31 168 GLN A C 1
ATOM 1361 O O . GLN A 1 168 ? -11.342 -14.976 -10.628 1.00 94.31 168 GLN A O 1
ATOM 1366 N N . LEU A 1 169 ? -9.501 -14.250 -9.553 1.00 89.25 169 LEU A N 1
ATOM 1367 C CA . LEU A 1 169 ? -8.913 -15.573 -9.376 1.00 89.25 169 LEU A CA 1
ATOM 1368 C C . LEU A 1 169 ? -9.218 -16.081 -7.971 1.00 89.25 169 LEU A C 1
ATOM 1370 O O . LEU A 1 169 ? -8.916 -15.433 -6.967 1.00 89.25 169 LEU A O 1
ATOM 1374 N N . GLU A 1 170 ? -9.819 -17.262 -7.911 1.00 83.50 170 GLU A N 1
ATOM 1375 C CA . GLU A 1 170 ? -9.987 -18.007 -6.673 1.00 83.50 170 GLU A CA 1
ATOM 1376 C C . GLU A 1 170 ? -8.825 -18.986 -6.533 1.00 83.50 170 GLU A C 1
ATOM 1378 O O . GLU A 1 170 ? -8.552 -19.782 -7.431 1.00 83.50 170 GLU A O 1
ATOM 1383 N N . PHE A 1 171 ? -8.125 -18.915 -5.404 1.00 76.62 171 PHE A N 1
ATOM 1384 C CA . PHE A 1 171 ? -7.103 -19.891 -5.062 1.00 76.62 171 PHE A CA 1
ATOM 1385 C C . PHE A 1 171 ? -7.653 -20.841 -4.014 1.00 76.62 171 PHE A C 1
ATOM 1387 O O . PHE A 1 171 ? -8.060 -20.421 -2.928 1.00 76.62 171 PHE A O 1
ATOM 1394 N N . GLU A 1 172 ? -7.567 -22.133 -4.297 1.00 73.62 172 GLU A N 1
ATOM 1395 C CA . GLU A 1 172 ? -7.622 -23.149 -3.257 1.00 73.62 172 GLU A CA 1
ATOM 1396 C C . GLU A 1 172 ? -6.266 -23.158 -2.549 1.00 73.62 172 GLU A C 1
ATOM 1398 O O . GLU A 1 172 ? -5.348 -23.900 -2.899 1.00 73.62 172 GLU A O 1
ATOM 1403 N N . LEU A 1 173 ? -6.099 -22.258 -1.578 1.00 64.50 173 LEU A N 1
ATOM 1404 C CA . LEU A 1 173 ? -4.922 -22.302 -0.723 1.00 64.50 173 LEU A CA 1
ATOM 1405 C C . LEU A 1 173 ? -4.993 -23.588 0.113 1.00 64.50 173 LEU A C 1
ATOM 1407 O O . LEU A 1 173 ? -6.005 -23.802 0.790 1.00 64.50 173 LEU A O 1
ATOM 1411 N N . PRO A 1 174 ? -3.949 -24.439 0.099 1.00 68.19 174 PRO A N 1
ATOM 1412 C CA . PRO A 1 174 ? -3.919 -25.608 0.963 1.00 68.19 174 PRO A CA 1
ATOM 1413 C C . PRO A 1 174 ? -4.071 -25.149 2.413 1.00 68.19 174 PRO A C 1
ATOM 1415 O O . PRO A 1 174 ? -3.501 -24.124 2.805 1.00 68.19 174 PRO A O 1
ATOM 1418 N N . GLU A 1 175 ? -4.843 -25.893 3.210 1.00 60.00 175 GLU A N 1
ATOM 1419 C CA . GLU A 1 175 ? -4.978 -25.586 4.633 1.00 60.00 175 GLU A CA 1
ATOM 1420 C C . GLU A 1 175 ? -3.581 -25.454 5.243 1.00 60.00 175 GLU A C 1
ATOM 1422 O O . GLU A 1 175 ? -2.744 -26.355 5.140 1.00 60.00 175 GLU A O 1
ATOM 1427 N N . SER A 1 176 ? -3.297 -24.293 5.836 1.00 55.66 176 SER A N 1
ATOM 1428 C CA . SER A 1 176 ? -1.978 -24.023 6.383 1.00 55.66 176 SER A CA 1
ATOM 1429 C C . SER A 1 176 ? -1.653 -25.052 7.469 1.00 55.66 176 SER A C 1
ATOM 1431 O O . SER A 1 176 ? -2.280 -25.112 8.525 1.00 55.66 176 SER A O 1
ATOM 1433 N N . VAL A 1 177 ? -0.637 -25.879 7.205 1.00 56.56 177 VAL A N 1
ATOM 1434 C CA . VAL A 1 177 ? -0.194 -26.972 8.093 1.00 56.56 177 VAL A CA 1
ATOM 1435 C C . VAL A 1 177 ? 0.376 -26.433 9.417 1.00 56.56 177 VAL A C 1
ATOM 1437 O O . VAL A 1 177 ? 0.499 -27.154 10.410 1.00 56.56 177 VAL A O 1
ATOM 1440 N N . VAL A 1 178 ? 0.681 -25.134 9.482 1.00 54.72 178 VAL A N 1
ATOM 1441 C CA . VAL A 1 178 ? 1.176 -24.488 10.694 1.00 54.72 178 VAL A CA 1
ATOM 1442 C C . VAL A 1 178 ? 0.004 -24.105 11.600 1.00 54.72 178 VAL A C 1
ATOM 1444 O O . VAL A 1 178 ? -0.738 -23.155 11.344 1.00 54.72 178 VAL A O 1
ATOM 1447 N N . LYS A 1 179 ? -0.135 -24.832 12.717 1.00 53.00 179 LYS A N 1
ATOM 1448 C CA . LYS A 1 179 ? -1.062 -24.528 13.819 1.00 53.00 179 LYS A CA 1
ATOM 1449 C C . LYS A 1 179 ? -0.673 -23.219 14.526 1.00 53.00 179 LYS A C 1
ATOM 1451 O O . LYS A 1 179 ? -0.248 -23.227 15.677 1.00 53.00 179 LYS A O 1
ATOM 1456 N N . TYR A 1 180 ? -0.903 -22.073 13.890 1.00 59.94 180 TYR A N 1
ATOM 1457 C CA . TYR A 1 180 ? -0.838 -20.741 14.507 1.00 59.94 180 TYR A CA 1
ATOM 1458 C C . TYR A 1 180 ? -2.008 -20.495 15.480 1.00 59.94 180 TYR A C 1
ATOM 1460 O O . TYR A 1 180 ? -2.553 -19.399 15.540 1.00 59.94 180 TYR A O 1
ATOM 1468 N N . TRP A 1 181 ? -2.456 -21.498 16.243 1.00 61.59 181 TRP A N 1
ATOM 1469 C CA . TRP A 1 181 ? -3.630 -21.364 17.112 1.00 61.59 181 TRP A CA 1
ATOM 1470 C C . TRP A 1 181 ? -3.449 -20.259 18.160 1.00 61.59 181 TRP A C 1
ATOM 1472 O O . TRP A 1 181 ? -4.387 -19.505 18.410 1.00 61.59 181 TRP A O 1
ATOM 1482 N N . PHE A 1 182 ? -2.239 -20.109 18.708 1.00 66.00 182 PHE A N 1
ATOM 1483 C CA . PHE A 1 182 ? -1.930 -19.036 19.652 1.00 66.00 182 PHE A CA 1
ATOM 1484 C C . PHE A 1 182 ? -2.062 -17.654 18.996 1.00 66.00 182 PHE A C 1
ATOM 1486 O O . PHE A 1 182 ? -2.874 -16.851 19.443 1.00 66.00 182 PHE A O 1
ATOM 1493 N N . PHE A 1 183 ? -1.361 -17.409 17.884 1.00 61.50 183 PHE A N 1
ATOM 1494 C CA . PHE A 1 183 ? -1.415 -16.126 17.170 1.00 61.50 183 PHE A CA 1
ATOM 1495 C C . PHE A 1 183 ? -2.804 -15.821 16.596 1.00 61.50 183 PHE A C 1
ATOM 1497 O O . PHE A 1 183 ? -3.290 -14.712 16.745 1.00 61.50 183 PHE A O 1
ATOM 1504 N N . LYS A 1 184 ? -3.519 -16.821 16.072 1.00 61.09 184 LYS A N 1
ATOM 1505 C CA . LYS A 1 184 ? -4.902 -16.674 15.591 1.00 61.09 184 LYS A CA 1
ATOM 1506 C C . LYS A 1 184 ? -5.889 -16.369 16.723 1.00 61.09 184 LYS A C 1
ATOM 1508 O O . LYS A 1 184 ? -6.892 -15.694 16.503 1.00 61.09 184 LYS A O 1
ATOM 1513 N N . THR A 1 185 ? -5.631 -16.864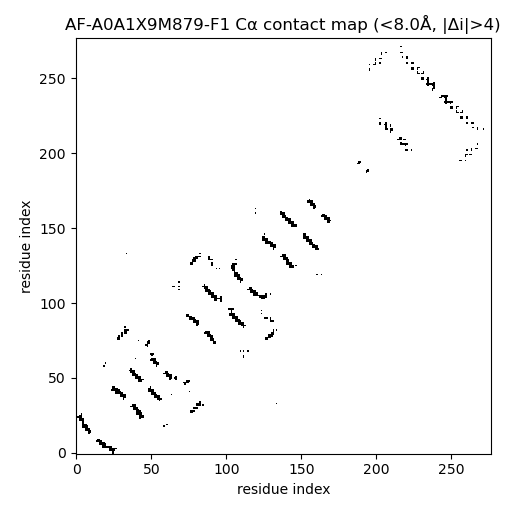 17.937 1.00 61.84 185 THR A N 1
ATOM 1514 C CA . THR A 1 185 ? -6.417 -16.513 19.131 1.00 61.84 185 THR A CA 1
ATOM 1515 C C . THR A 1 185 ? -6.080 -15.102 19.599 1.00 61.84 185 THR A C 1
ATOM 1517 O O . THR A 1 185 ? -6.995 -14.348 19.911 1.00 61.84 185 THR A O 1
ATOM 1520 N N . VAL A 1 186 ? -4.802 -14.719 19.580 1.00 62.50 186 VAL A N 1
ATOM 1521 C CA . VAL A 1 186 ? -4.353 -13.353 19.875 1.00 62.50 186 VAL A CA 1
ATOM 1522 C C . VAL A 1 186 ? -4.968 -12.357 18.888 1.00 62.50 186 VAL A C 1
ATOM 1524 O O . VAL A 1 186 ? -5.618 -11.423 19.338 1.00 62.50 186 VAL A O 1
ATOM 1527 N N . ASP A 1 187 ? -4.919 -12.605 17.579 1.00 62.66 187 ASP A N 1
ATOM 1528 C CA . ASP A 1 187 ? -5.560 -11.759 16.559 1.00 62.66 187 ASP A CA 1
ATOM 1529 C C . ASP A 1 187 ? -7.077 -11.662 16.750 1.00 62.66 187 ASP A C 1
ATOM 1531 O O . ASP A 1 187 ? -7.679 -10.603 16.582 1.00 62.66 187 ASP A O 1
ATOM 1535 N N . ARG A 1 188 ? -7.723 -12.757 17.170 1.00 58.09 188 ARG A N 1
ATOM 1536 C CA . ARG A 1 188 ? -9.161 -12.765 17.474 1.00 58.09 188 ARG A CA 1
ATOM 1537 C C . ARG A 1 188 ? -9.496 -11.993 18.759 1.00 58.09 188 ARG A C 1
ATOM 1539 O O . ARG A 1 188 ? -10.572 -11.396 18.850 1.00 58.09 188 ARG A O 1
ATOM 1546 N N . VAL A 1 189 ? -8.594 -11.981 19.742 1.00 55.69 189 VAL A N 1
ATOM 1547 C CA . VAL A 1 189 ? -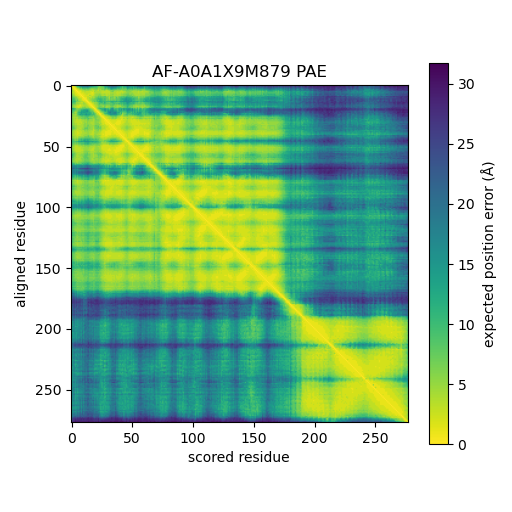8.712 -11.193 20.983 1.00 55.69 189 VAL A CA 1
ATOM 1548 C C . VAL A 1 189 ? -8.386 -9.713 20.742 1.00 55.69 189 VAL A C 1
ATOM 1550 O O . VAL A 1 189 ? -9.017 -8.854 21.352 1.00 55.69 189 VAL A O 1
ATOM 1553 N N . ILE A 1 190 ? -7.487 -9.411 19.802 1.00 61.00 190 ILE A N 1
ATOM 1554 C CA . ILE A 1 190 ? -7.134 -8.061 19.326 1.00 61.00 190 ILE A CA 1
ATOM 1555 C C . ILE A 1 190 ? -8.112 -7.584 18.227 1.00 61.00 190 ILE A C 1
ATOM 1557 O O . ILE A 1 190 ? -7.906 -6.574 17.564 1.00 61.00 190 ILE A O 1
ATOM 1561 N N . ASN A 1 191 ? -9.257 -8.244 18.051 1.00 73.19 191 ASN A N 1
ATOM 1562 C CA . ASN A 1 191 ? -10.353 -7.644 17.298 1.00 73.19 191 ASN A CA 1
ATOM 1563 C C . ASN A 1 191 ? -10.890 -6.429 18.079 1.00 73.19 191 ASN A C 1
ATOM 1565 O O . ASN A 1 191 ? -11.183 -6.537 19.274 1.00 73.19 191 ASN A O 1
ATOM 1569 N N . GLY A 1 192 ? -11.061 -5.285 17.408 1.00 73.00 192 GLY A N 1
ATOM 1570 C CA . GLY A 1 192 ? -11.552 -4.046 18.021 1.00 73.00 192 GLY A CA 1
ATOM 1571 C C . GLY A 1 192 ? -12.849 -4.227 18.820 1.00 73.00 192 GLY A C 1
ATOM 1572 O O . GLY A 1 192 ? -12.993 -3.652 19.899 1.00 73.00 192 GLY A O 1
ATOM 1573 N N . TRP A 1 193 ? -13.751 -5.106 18.369 1.00 79.69 193 TRP A N 1
ATOM 1574 C CA . TRP A 1 193 ? -14.984 -5.439 19.092 1.00 79.69 193 TRP A CA 1
ATOM 1575 C C . TRP A 1 193 ? -14.740 -6.200 20.398 1.00 79.69 193 TRP A C 1
ATOM 1577 O O . TRP A 1 193 ? -15.404 -5.936 21.405 1.00 79.69 193 TRP A O 1
ATOM 1587 N N . THR A 1 194 ? -13.779 -7.125 20.404 1.00 83.31 194 THR A N 1
ATOM 1588 C CA . THR A 1 194 ? -13.402 -7.886 21.601 1.00 83.31 194 THR A CA 1
ATOM 1589 C C . THR A 1 194 ? -12.783 -6.956 22.639 1.00 83.31 194 THR A C 1
ATOM 1591 O O . THR A 1 194 ? -13.199 -6.964 23.798 1.00 83.31 194 THR A O 1
ATOM 1594 N N . VAL A 1 195 ? -11.857 -6.090 22.217 1.00 84.56 195 VAL A N 1
ATOM 1595 C CA . VAL A 1 195 ? -11.216 -5.098 23.093 1.00 84.56 195 VAL A CA 1
ATOM 1596 C C . VAL A 1 195 ? -12.250 -4.126 23.667 1.00 84.56 195 VAL A C 1
ATOM 1598 O O . VAL A 1 195 ? -12.270 -3.900 24.878 1.00 84.56 195 VAL A O 1
ATOM 1601 N N . ALA A 1 196 ? -13.159 -3.605 22.836 1.00 87.81 196 ALA A N 1
ATOM 1602 C CA . ALA A 1 196 ? -14.239 -2.725 23.284 1.00 87.81 196 ALA A CA 1
ATOM 1603 C C . ALA A 1 196 ? -15.152 -3.409 24.317 1.00 87.81 196 ALA A C 1
ATOM 1605 O O . ALA A 1 196 ? -15.473 -2.824 25.353 1.00 87.81 196 ALA A O 1
ATOM 1606 N N . SER A 1 197 ? -15.515 -4.673 24.080 1.00 88.50 197 SER A N 1
ATOM 1607 C CA . SER A 1 197 ? -16.350 -5.458 24.997 1.00 88.50 197 SER A CA 1
ATOM 1608 C C . SER A 1 197 ? -15.658 -5.692 26.342 1.00 88.50 197 SER A C 1
ATOM 1610 O O . SER A 1 197 ? -16.260 -5.477 27.396 1.00 88.50 197 SER A O 1
ATOM 1612 N N . LEU A 1 198 ? -14.376 -6.072 26.326 1.00 90.56 198 LEU A N 1
ATOM 1613 C CA . LEU A 1 198 ? -13.572 -6.245 27.539 1.00 90.56 198 LEU A CA 1
ATOM 1614 C C . LEU A 1 198 ? -13.419 -4.931 28.312 1.00 90.56 198 LEU A C 1
ATOM 1616 O O . LEU A 1 198 ? -13.532 -4.927 29.538 1.00 90.56 198 LEU A O 1
ATOM 1620 N N . TYR A 1 199 ? -13.233 -3.811 27.611 1.00 92.06 199 TYR A N 1
ATOM 1621 C CA . TYR A 1 199 ? -13.168 -2.485 28.220 1.00 92.06 199 TYR A CA 1
ATOM 1622 C C . TYR A 1 199 ? -14.476 -2.118 28.936 1.00 92.06 199 TYR A C 1
ATOM 1624 O O . TYR A 1 199 ? -14.457 -1.731 30.107 1.00 92.06 199 TYR A O 1
ATOM 1632 N N . VAL A 1 200 ? -15.625 -2.302 28.274 1.00 93.56 200 VAL A N 1
ATOM 1633 C CA . VAL A 1 200 ? -16.952 -2.074 28.872 1.00 93.56 200 VAL A CA 1
ATOM 1634 C C . VAL A 1 200 ? -17.149 -2.947 30.111 1.00 93.56 200 VAL A C 1
ATOM 1636 O O . VAL A 1 200 ? -17.557 -2.438 31.158 1.00 93.56 200 VAL A O 1
ATOM 1639 N N . LEU A 1 201 ? -16.822 -4.241 30.031 1.00 93.88 201 LEU A N 1
ATOM 1640 C CA . LEU A 1 201 ? -16.929 -5.169 31.161 1.00 93.88 201 LEU A CA 1
ATOM 1641 C C . LEU A 1 201 ? -16.040 -4.745 32.334 1.00 93.88 201 LEU A C 1
ATOM 1643 O O . LEU A 1 201 ? -16.498 -4.739 33.477 1.00 93.88 201 LEU A O 1
ATOM 1647 N N . PHE A 1 202 ? -14.802 -4.334 32.063 1.00 94.25 202 PHE A N 1
ATOM 1648 C CA . PHE A 1 202 ? -13.854 -3.895 33.082 1.00 94.25 202 PHE A CA 1
ATOM 1649 C C . PHE A 1 202 ? -14.335 -2.641 33.827 1.00 94.25 202 PHE A C 1
ATOM 1651 O O . PHE A 1 202 ? -14.408 -2.643 35.060 1.00 94.25 202 PHE A O 1
ATOM 1658 N N . ILE A 1 203 ? -14.740 -1.587 33.107 1.00 93.62 203 ILE A N 1
ATOM 1659 C CA . ILE A 1 203 ? -15.247 -0.357 33.740 1.00 93.62 203 ILE A CA 1
ATOM 1660 C C . ILE A 1 203 ? -16.578 -0.622 34.458 1.00 93.62 203 ILE A C 1
ATOM 1662 O O . ILE A 1 203 ? -16.823 -0.062 35.529 1.00 93.62 203 ILE A O 1
ATOM 1666 N N . THR A 1 204 ? -17.419 -1.521 33.940 1.00 91.81 204 THR A N 1
ATOM 1667 C CA . THR A 1 204 ? -18.662 -1.943 34.607 1.00 91.81 204 THR A CA 1
ATOM 1668 C C . THR A 1 204 ? -18.375 -2.674 35.921 1.00 91.81 204 THR A C 1
ATOM 1670 O O . THR A 1 204 ? -18.976 -2.359 36.950 1.00 91.81 204 THR A O 1
ATOM 1673 N N . ALA A 1 205 ? -17.413 -3.599 35.932 1.00 92.12 205 ALA A N 1
ATOM 1674 C CA . ALA A 1 205 ? -16.991 -4.306 37.139 1.00 92.12 205 ALA A CA 1
ATOM 1675 C C . ALA A 1 205 ? -16.409 -3.342 38.187 1.00 92.12 205 ALA A C 1
ATOM 1677 O O . ALA A 1 205 ? -16.775 -3.411 39.364 1.00 92.12 205 ALA A O 1
ATOM 1678 N N . LEU A 1 206 ? -15.576 -2.382 37.765 1.00 91.56 206 LEU A N 1
ATOM 1679 C CA . LEU A 1 206 ? -15.089 -1.310 38.638 1.00 91.56 206 LEU A CA 1
ATOM 1680 C C . LEU A 1 206 ? -16.236 -0.458 39.183 1.00 91.56 206 LEU A C 1
ATOM 1682 O O . LEU A 1 206 ? -16.272 -0.159 40.376 1.00 91.56 206 LEU A O 1
ATOM 1686 N N . THR A 1 207 ? -17.201 -0.106 38.337 1.00 89.81 207 THR A N 1
ATOM 1687 C CA . THR A 1 207 ? -18.396 0.653 38.725 1.00 89.81 207 THR A CA 1
ATOM 1688 C C . THR A 1 207 ? -19.176 -0.073 39.818 1.00 89.81 207 THR A C 1
ATOM 1690 O O . THR A 1 207 ? -19.510 0.533 40.836 1.00 89.81 207 THR A O 1
ATOM 1693 N N . LEU A 1 208 ? -19.396 -1.383 39.672 1.00 89.75 208 LEU A N 1
ATOM 1694 C CA . LEU A 1 208 ? -20.037 -2.216 40.693 1.00 89.75 208 LEU A CA 1
ATOM 1695 C C . LEU A 1 208 ? -19.218 -2.279 41.991 1.00 89.75 208 LEU A C 1
ATOM 1697 O O . LEU A 1 208 ? -19.780 -2.145 43.081 1.00 89.75 208 LEU A O 1
ATOM 1701 N N . HIS A 1 209 ? -17.895 -2.435 41.892 1.00 89.25 209 HIS A N 1
ATOM 1702 C CA . HIS A 1 209 ? -17.005 -2.479 43.053 1.00 89.25 209 HIS A CA 1
ATOM 1703 C C . HIS A 1 209 ? -17.042 -1.171 43.860 1.00 89.25 209 HIS A C 1
ATOM 1705 O O . HIS A 1 209 ? -17.268 -1.186 45.074 1.00 89.25 209 HIS A O 1
ATOM 1711 N N . PHE A 1 210 ? -16.881 -0.027 43.188 1.00 86.00 210 PHE A N 1
ATOM 1712 C CA . PHE A 1 210 ? -16.925 1.301 43.808 1.00 86.00 210 PHE A CA 1
ATOM 1713 C C . PHE A 1 210 ? -18.318 1.656 44.324 1.00 86.00 210 PHE A C 1
ATOM 1715 O O . PHE A 1 210 ? -18.456 2.317 45.360 1.00 86.00 210 PHE A O 1
ATOM 1722 N N . HIS A 1 211 ? -19.362 1.182 43.648 1.00 83.94 211 HIS A N 1
ATOM 1723 C CA . HIS A 1 211 ? -20.724 1.320 44.126 1.00 83.94 211 HIS A CA 1
ATOM 1724 C C . HIS A 1 211 ? -20.944 0.567 45.444 1.00 83.94 211 HIS A C 1
ATOM 1726 O O . HIS A 1 211 ? -21.383 1.174 46.421 1.00 83.94 211 HIS A O 1
ATOM 1732 N N . LYS A 1 212 ? -20.574 -0.721 45.505 1.00 83.50 212 LYS A N 1
ATOM 1733 C CA . LYS A 1 212 ? -20.776 -1.570 46.689 1.00 83.50 212 LYS A CA 1
ATOM 1734 C C . LYS A 1 212 ? -19.935 -1.119 47.885 1.00 83.50 212 LYS A C 1
ATOM 1736 O O . LYS A 1 212 ? -20.435 -1.099 49.004 1.00 83.50 212 LYS A O 1
ATOM 1741 N N . LYS A 1 213 ? -18.665 -0.763 47.661 1.00 82.81 213 LYS A N 1
ATOM 1742 C CA . LYS A 1 213 ? -17.710 -0.479 48.745 1.00 82.81 213 LYS A CA 1
ATOM 1743 C C . LYS A 1 213 ? -17.701 0.984 49.191 1.00 82.81 213 LYS A C 1
ATOM 1745 O O . LYS A 1 213 ? -17.482 1.254 50.364 1.00 82.81 213 LYS A O 1
ATOM 1750 N N . GLN A 1 214 ? -17.915 1.928 48.272 1.00 78.50 214 GLN A N 1
ATOM 1751 C CA . GLN A 1 214 ? -17.724 3.362 48.536 1.00 78.50 214 GLN A CA 1
ATOM 1752 C C . GLN A 1 214 ? -18.972 4.213 48.248 1.00 78.50 214 GLN A C 1
ATOM 1754 O O . GLN A 1 214 ? -18.937 5.420 48.471 1.00 78.50 214 GLN A O 1
ATOM 1759 N N . ARG A 1 215 ? -20.071 3.628 47.738 1.00 76.31 215 ARG A N 1
ATOM 1760 C CA . ARG A 1 215 ? -21.269 4.345 47.241 1.00 76.31 215 ARG A CA 1
ATOM 1761 C C . ARG A 1 215 ? -20.965 5.411 46.172 1.00 76.31 215 ARG A C 1
ATOM 1763 O O . ARG A 1 215 ? -21.793 6.281 45.901 1.00 76.31 215 ARG A O 1
ATOM 1770 N N . ARG A 1 216 ? -19.799 5.337 45.520 1.00 81.62 216 ARG A N 1
ATOM 1771 C CA . ARG A 1 216 ? -19.346 6.290 44.494 1.00 81.62 216 ARG A CA 1
ATOM 1772 C C . ARG A 1 216 ? -19.447 5.676 43.097 1.00 81.62 216 ARG A C 1
ATOM 1774 O O . ARG A 1 216 ? -18.439 5.394 42.462 1.00 81.62 216 ARG A O 1
ATOM 1781 N N . THR A 1 217 ? -20.677 5.486 42.617 1.00 83.00 217 THR A N 1
ATOM 1782 C CA . THR A 1 217 ? -20.968 4.791 41.346 1.00 83.00 217 THR A CA 1
ATOM 1783 C C . THR A 1 217 ? -20.272 5.412 40.135 1.00 83.00 217 THR A C 1
ATOM 1785 O O . THR A 1 217 ? -19.828 4.693 39.257 1.00 83.00 217 THR A O 1
ATOM 1788 N N . TYR A 1 218 ? -20.166 6.740 40.068 1.00 88.44 218 TYR A N 1
ATOM 1789 C CA . TYR A 1 218 ? -19.730 7.412 38.839 1.00 88.44 218 TYR A CA 1
ATOM 1790 C C . TYR A 1 218 ? -18.213 7.586 38.702 1.00 88.44 218 TYR A C 1
ATOM 1792 O O . TYR A 1 218 ? -17.773 7.984 37.626 1.00 88.44 218 TYR A O 1
ATOM 1800 N N . ILE A 1 219 ? -17.412 7.301 39.740 1.00 87.75 219 ILE A N 1
ATOM 1801 C CA . ILE A 1 219 ? -15.958 7.548 39.700 1.00 87.75 219 ILE A CA 1
ATOM 1802 C C . ILE A 1 219 ? -15.285 6.824 38.525 1.00 87.75 219 ILE A C 1
ATOM 1804 O O . ILE A 1 219 ? -14.653 7.515 37.730 1.00 87.75 219 ILE A O 1
ATOM 1808 N N . PRO A 1 220 ? -15.443 5.497 38.344 1.00 88.62 220 PRO A N 1
ATOM 1809 C CA . PRO A 1 220 ? -14.728 4.784 37.284 1.00 88.62 220 PRO A CA 1
ATOM 1810 C C . PRO A 1 220 ? -15.063 5.308 35.884 1.00 88.62 220 PRO A C 1
ATOM 1812 O O . PRO A 1 220 ? -14.167 5.534 35.076 1.00 88.62 220 PRO A O 1
ATOM 1815 N N . THR A 1 221 ? -16.343 5.591 35.628 1.00 89.19 221 THR A N 1
ATOM 1816 C CA . THR A 1 221 ? -16.813 6.208 34.379 1.00 89.19 221 THR A CA 1
ATOM 1817 C C . THR A 1 221 ? -16.286 7.626 34.170 1.00 89.19 221 THR A C 1
ATOM 1819 O O . THR A 1 221 ? -15.891 7.955 33.061 1.00 89.19 221 THR A O 1
ATOM 1822 N N . MET A 1 222 ? -16.227 8.468 35.208 1.00 89.88 222 MET A N 1
ATOM 1823 C CA . MET A 1 222 ? -15.688 9.831 35.087 1.00 89.88 222 MET A CA 1
ATOM 1824 C C . MET A 1 222 ? -14.177 9.830 34.840 1.00 89.88 222 MET A C 1
ATOM 1826 O O . MET A 1 222 ? -13.688 10.617 34.036 1.00 89.88 222 MET A O 1
ATOM 1830 N N . THR A 1 223 ? -13.433 8.926 35.484 1.00 90.62 223 THR A N 1
ATOM 1831 C CA . THR A 1 223 ? -11.996 8.758 35.232 1.00 90.62 223 THR A CA 1
ATOM 1832 C C . THR A 1 223 ? -11.745 8.298 33.798 1.00 90.62 223 THR A C 1
ATOM 1834 O O . THR A 1 223 ? -10.934 8.890 33.096 1.00 90.62 223 THR A O 1
ATOM 1837 N N . SER A 1 224 ? -12.482 7.286 33.341 1.00 91.31 224 SER A N 1
ATOM 1838 C CA . SER A 1 224 ? -12.422 6.767 31.971 1.00 91.31 224 SER A CA 1
ATOM 1839 C C . SER A 1 224 ? -12.775 7.841 30.923 1.00 91.31 224 SER A C 1
ATOM 1841 O O . SER A 1 224 ? -12.068 7.993 29.922 1.00 91.31 224 SER A O 1
ATOM 1843 N N . PHE A 1 225 ? -13.774 8.679 31.209 1.00 92.06 225 PHE A N 1
ATOM 1844 C CA . PHE A 1 225 ? -14.134 9.834 30.387 1.00 92.06 225 PHE A CA 1
ATOM 1845 C C . PHE A 1 225 ? -13.007 10.874 30.322 1.00 92.06 225 PHE A C 1
ATOM 1847 O O . PHE A 1 225 ? -12.634 11.321 29.239 1.00 92.06 225 PHE A O 1
ATOM 1854 N N . GLY A 1 226 ? -12.412 11.214 31.471 1.00 92.75 226 GLY A N 1
ATOM 1855 C CA . GLY A 1 226 ? -11.285 12.145 31.553 1.00 92.75 226 GLY A CA 1
ATOM 1856 C C . GLY A 1 226 ? -10.054 11.660 30.784 1.00 92.75 226 GLY A C 1
ATOM 1857 O O . GLY A 1 226 ? -9.447 12.439 30.052 1.00 92.75 226 GLY A O 1
ATOM 1858 N N . VAL A 1 227 ? -9.727 10.367 30.877 1.00 93.06 227 VAL A N 1
ATOM 1859 C CA . VAL A 1 227 ? -8.640 9.752 30.093 1.00 93.06 227 VAL A CA 1
ATOM 1860 C C . VAL A 1 227 ? -8.925 9.843 28.594 1.00 93.06 227 VAL A C 1
ATOM 1862 O O . VAL A 1 227 ? -8.027 10.171 27.826 1.00 93.06 227 VAL A O 1
ATOM 1865 N N . SER A 1 228 ? -10.171 9.613 28.1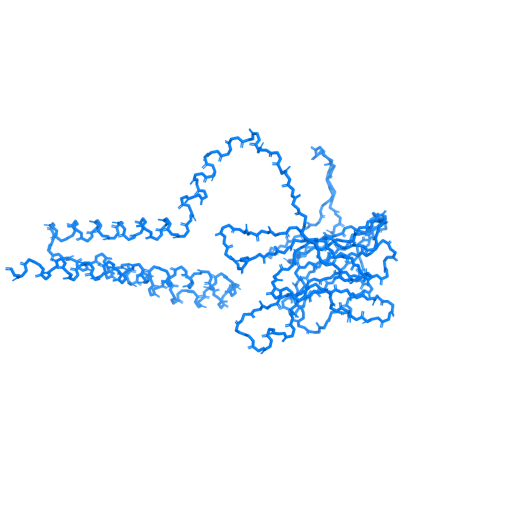73 1.00 92.94 228 SER A N 1
ATOM 1866 C CA . SER A 1 228 ? -10.558 9.703 26.758 1.00 92.94 228 SER A CA 1
ATOM 1867 C C . SER A 1 228 ? -10.376 11.125 26.210 1.00 92.94 228 SER A C 1
ATOM 1869 O O . SER A 1 228 ? -9.801 11.300 25.138 1.00 92.94 228 SER A O 1
ATOM 1871 N N . ILE A 1 229 ? -10.779 12.153 26.968 1.00 93.31 229 ILE A N 1
ATOM 1872 C CA . ILE A 1 229 ? -10.547 13.563 26.598 1.00 93.31 229 ILE A CA 1
ATOM 1873 C C . ILE A 1 229 ? -9.051 13.871 26.539 1.00 93.31 229 ILE A C 1
ATOM 1875 O O . ILE A 1 229 ? -8.589 14.508 25.595 1.00 93.31 229 ILE A O 1
ATOM 1879 N N . PHE A 1 230 ? -8.287 13.413 27.531 1.00 94.62 230 PHE A N 1
ATOM 1880 C CA . PHE A 1 230 ? -6.846 13.628 27.563 1.00 94.62 230 PHE A CA 1
ATOM 1881 C C . PHE A 1 230 ? -6.150 13.001 26.348 1.00 94.62 230 PHE A C 1
ATOM 1883 O O . PHE A 1 230 ? -5.316 13.654 25.723 1.00 94.62 230 PHE A O 1
ATOM 1890 N N . LEU A 1 231 ? -6.523 11.777 25.961 1.00 93.00 231 LEU A N 1
ATOM 1891 C CA . LEU A 1 231 ? -5.998 11.122 24.759 1.00 93.00 231 LEU A CA 1
ATOM 1892 C C . LEU A 1 231 ? -6.382 11.883 23.489 1.00 93.00 231 LEU A C 1
ATOM 1894 O O . LEU A 1 231 ? -5.535 12.091 22.623 1.00 93.00 231 LEU A O 1
ATOM 1898 N N . PHE A 1 232 ? -7.625 12.359 23.401 1.00 93.88 232 PHE A N 1
ATOM 1899 C CA . PHE A 1 232 ? -8.078 13.157 22.267 1.00 93.88 232 PHE A CA 1
ATOM 1900 C C . PHE A 1 232 ? -7.283 14.461 22.126 1.00 93.88 232 PHE A C 1
ATOM 1902 O O . PHE A 1 232 ? -6.804 14.771 21.041 1.00 93.88 232 PHE A O 1
ATOM 1909 N N . LEU A 1 233 ? -7.058 15.200 23.215 1.00 94.06 233 LEU A N 1
ATOM 1910 C CA . LEU A 1 233 ? -6.216 16.402 23.189 1.00 94.06 233 LEU A CA 1
ATOM 1911 C C . LEU A 1 233 ? -4.760 16.069 22.838 1.00 94.06 233 LEU A C 1
ATOM 1913 O O . LEU A 1 233 ? -4.143 16.760 22.028 1.00 94.06 233 LEU A O 1
ATOM 1917 N N . SER A 1 234 ? -4.232 14.977 23.396 1.00 92.06 234 SER A N 1
ATOM 1918 C CA . SER A 1 234 ? -2.874 14.504 23.098 1.00 92.06 234 SER A CA 1
ATOM 1919 C C . SER A 1 234 ? -2.695 14.159 21.617 1.00 92.06 234 SER A C 1
ATOM 1921 O O . SER A 1 234 ? -1.609 14.355 21.077 1.00 92.06 234 SER A O 1
ATOM 1923 N N . SER A 1 235 ? -3.755 13.705 20.939 1.00 93.06 235 SER A N 1
ATOM 1924 C CA . SER A 1 235 ? -3.715 13.358 19.515 1.00 93.06 235 SER A CA 1
ATOM 1925 C C . SER A 1 235 ? -3.288 14.528 18.620 1.00 93.06 235 SER A C 1
ATOM 1927 O O . SER A 1 235 ? -2.478 14.333 17.715 1.00 93.06 235 SER A O 1
ATOM 1929 N N . PHE A 1 236 ? -3.739 15.754 18.919 1.00 91.12 236 PHE A N 1
ATOM 1930 C CA . PHE A 1 236 ? -3.361 16.959 18.172 1.00 91.12 236 PHE A CA 1
ATOM 1931 C C . PHE A 1 236 ? -1.898 17.334 18.394 1.00 91.12 236 PHE A C 1
ATOM 1933 O O . PHE A 1 236 ? -1.209 17.730 17.455 1.00 91.12 236 PHE A O 1
ATOM 1940 N N . VAL A 1 237 ? -1.410 17.174 19.627 1.00 91.44 237 VAL A N 1
ATOM 1941 C CA . VAL A 1 237 ? -0.004 17.432 19.962 1.00 91.44 237 VAL A CA 1
ATOM 1942 C C . VAL A 1 237 ? 0.900 16.449 19.216 1.00 91.44 237 VAL A C 1
ATOM 1944 O O . VAL A 1 237 ? 1.860 16.868 18.573 1.00 91.44 237 VAL A O 1
ATOM 1947 N N . VAL A 1 238 ? 0.564 15.154 19.227 1.00 87.88 238 VAL A N 1
ATOM 1948 C CA . VAL A 1 238 ? 1.329 14.127 18.500 1.00 87.88 238 VAL A CA 1
ATOM 1949 C C . VAL A 1 238 ? 1.279 14.365 16.991 1.00 87.88 238 VAL A C 1
ATOM 1951 O O . VAL A 1 238 ? 2.327 14.303 16.346 1.00 87.88 238 VAL A O 1
ATOM 1954 N N . ALA A 1 239 ? 0.106 14.692 16.436 1.00 84.69 239 ALA A N 1
ATOM 1955 C CA . ALA A 1 239 ? -0.045 15.012 15.016 1.00 84.69 239 ALA A CA 1
ATOM 1956 C C . ALA A 1 239 ? 0.851 16.183 14.584 1.00 84.69 239 ALA A C 1
ATOM 1958 O O . ALA A 1 239 ? 1.455 16.120 13.517 1.00 84.69 239 ALA A O 1
ATOM 1959 N N . GLY A 1 240 ? 0.948 17.229 15.414 1.00 81.69 240 GLY A N 1
ATOM 1960 C CA . GLY A 1 240 ? 1.747 18.420 15.120 1.00 81.69 240 GLY A CA 1
ATOM 1961 C C . GLY A 1 240 ? 3.254 18.250 15.335 1.00 81.69 240 GLY A C 1
ATOM 1962 O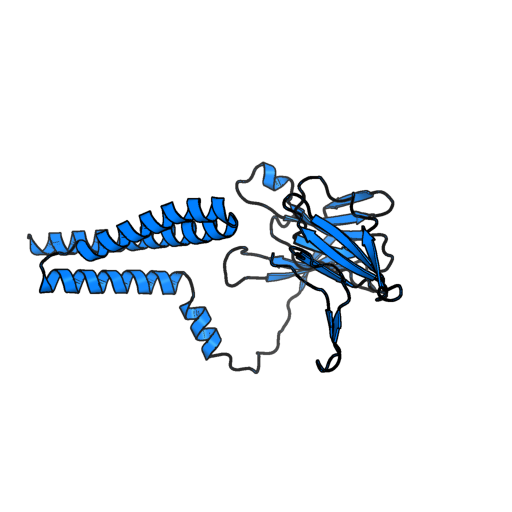 O . GLY A 1 240 ? 4.034 18.916 14.664 1.00 81.69 240 GLY A O 1
ATOM 1963 N N . MET A 1 241 ? 3.679 17.379 16.259 1.00 86.25 241 MET A N 1
ATOM 1964 C CA . MET A 1 241 ? 5.102 17.186 16.586 1.00 86.25 241 MET A CA 1
ATOM 1965 C C . MET A 1 241 ? 5.778 16.050 15.818 1.00 86.25 241 MET A C 1
ATOM 1967 O O . MET A 1 241 ? 7.000 16.051 15.690 1.00 86.25 241 MET A O 1
ATOM 1971 N N . THR A 1 242 ? 5.016 15.046 15.383 1.00 79.88 242 THR A N 1
ATOM 1972 C CA . THR A 1 242 ? 5.571 13.824 14.786 1.00 79.88 242 THR A CA 1
ATOM 1973 C C . THR A 1 242 ? 5.020 13.597 13.382 1.00 79.88 242 THR A C 1
ATOM 1975 O O . THR A 1 242 ? 5.426 14.275 12.445 1.00 79.88 242 THR A O 1
ATOM 1978 N N . ASN A 1 243 ? 4.101 12.645 13.230 1.00 76.00 243 ASN A N 1
ATOM 1979 C CA . ASN A 1 243 ? 3.422 12.323 11.990 1.00 76.00 243 ASN A CA 1
ATOM 1980 C C . ASN A 1 243 ? 1.902 12.413 12.229 1.00 76.00 243 ASN A C 1
ATOM 1982 O O . ASN A 1 243 ? 1.409 11.801 13.188 1.00 76.00 243 ASN A O 1
ATOM 1986 N N . PRO A 1 244 ? 1.147 13.119 11.364 1.00 77.12 244 PRO A N 1
ATOM 1987 C CA . PRO A 1 244 ? -0.310 13.202 11.444 1.00 77.12 244 PRO A CA 1
ATOM 1988 C C . PRO A 1 244 ? -1.014 11.846 11.590 1.00 77.12 244 PRO A C 1
ATOM 1990 O O . PRO A 1 244 ? -1.999 11.750 12.322 1.00 77.12 244 PRO A O 1
ATOM 1993 N N . TRP A 1 245 ? -0.483 10.781 10.981 1.00 74.81 245 TRP A N 1
ATOM 1994 C CA . TRP A 1 245 ? -1.054 9.432 11.054 1.00 74.81 245 TRP A CA 1
ATOM 1995 C C . TRP A 1 245 ? -1.099 8.863 12.476 1.00 74.81 245 TRP A C 1
ATOM 1997 O O . TRP A 1 245 ? -2.099 8.256 12.864 1.00 74.81 245 TRP A O 1
ATOM 2007 N N . TYR A 1 246 ? -0.069 9.107 13.293 1.00 78.00 246 TYR A N 1
ATOM 2008 C CA . TYR A 1 246 ? -0.079 8.675 14.695 1.00 78.00 246 TYR A CA 1
ATOM 2009 C C . TYR A 1 246 ? -1.122 9.437 15.511 1.00 78.00 246 TYR A C 1
ATOM 2011 O O . TYR A 1 246 ? -1.810 8.846 16.343 1.00 78.00 246 TYR A O 1
ATOM 2019 N N . GLY A 1 247 ? -1.287 10.734 15.237 1.00 81.81 247 GLY A N 1
ATOM 2020 C CA . GLY A 1 247 ? -2.346 11.533 15.842 1.00 81.81 247 GLY A CA 1
ATOM 2021 C C . GLY A 1 247 ? -3.736 10.994 15.505 1.00 81.81 247 GLY A C 1
ATOM 2022 O O . GLY A 1 247 ? -4.540 10.768 16.406 1.00 81.81 247 GLY A O 1
ATOM 2023 N N . ILE A 1 248 ? -3.995 10.689 14.230 1.00 83.31 248 ILE A N 1
ATOM 2024 C CA . ILE A 1 248 ? -5.262 10.088 13.782 1.00 83.31 248 ILE A CA 1
ATOM 2025 C C . ILE A 1 248 ? -5.536 8.771 14.525 1.00 83.31 248 ILE A C 1
ATOM 2027 O O . ILE A 1 248 ? -6.637 8.582 15.044 1.00 83.31 248 ILE A O 1
ATOM 2031 N N . GLY A 1 249 ? -4.533 7.897 14.656 1.00 81.81 249 GLY A N 1
ATOM 2032 C CA . GLY A 1 249 ? -4.669 6.640 15.399 1.00 81.81 249 GLY A CA 1
ATOM 2033 C C . GLY A 1 249 ? -5.057 6.840 16.872 1.00 81.81 249 GLY A C 1
ATOM 2034 O O . GLY A 1 249 ? -5.973 6.183 17.371 1.00 81.81 249 GLY A O 1
ATOM 2035 N N . ILE A 1 250 ? -4.419 7.790 17.566 1.00 87.81 250 ILE A N 1
ATOM 2036 C CA . ILE A 1 250 ? -4.743 8.119 18.966 1.00 87.81 250 ILE A CA 1
ATOM 2037 C C . ILE A 1 250 ? -6.157 8.708 19.080 1.00 87.81 250 ILE A C 1
ATOM 2039 O O . ILE A 1 250 ? -6.897 8.360 20.003 1.00 87.81 250 ILE A O 1
ATOM 2043 N N . ALA A 1 251 ? -6.557 9.571 18.143 1.00 88.62 251 ALA A N 1
ATOM 2044 C CA . ALA A 1 251 ? -7.892 10.165 18.123 1.00 88.62 251 ALA A CA 1
ATOM 2045 C C . ALA A 1 251 ? -8.989 9.104 17.931 1.00 88.62 251 ALA A C 1
ATOM 2047 O O . ALA A 1 251 ? -9.999 9.130 18.637 1.00 88.62 251 ALA A O 1
ATOM 2048 N N . MET A 1 252 ? -8.773 8.137 17.032 1.00 86.88 252 MET A N 1
ATOM 2049 C CA . MET A 1 252 ? -9.690 7.009 16.829 1.00 86.88 252 MET A CA 1
ATOM 2050 C C . MET A 1 252 ? -9.845 6.168 18.102 1.00 86.88 252 MET A C 1
ATOM 2052 O O . MET A 1 252 ? -10.970 5.850 18.496 1.00 86.88 252 MET A O 1
ATOM 2056 N N . LEU A 1 253 ? -8.737 5.866 18.790 1.00 88.75 253 LEU A N 1
ATOM 2057 C CA . LEU A 1 253 ? -8.764 5.153 20.069 1.00 88.75 253 LEU A CA 1
ATOM 2058 C C . LEU A 1 253 ? -9.557 5.929 21.132 1.00 88.75 253 LEU A C 1
ATOM 2060 O O . LEU A 1 253 ? -10.408 5.353 21.813 1.00 88.75 253 LEU A O 1
ATOM 2064 N N . ALA A 1 254 ? -9.319 7.238 21.248 1.00 92.25 254 ALA A N 1
ATOM 2065 C CA . ALA A 1 254 ? -10.040 8.104 22.177 1.00 92.25 254 ALA A CA 1
ATOM 2066 C C . ALA A 1 254 ? -11.551 8.123 21.891 1.00 92.25 254 ALA A C 1
ATOM 2068 O O . ALA A 1 254 ? -12.354 8.025 22.820 1.00 92.25 254 ALA A O 1
ATOM 2069 N N . GLY A 1 255 ? -11.944 8.183 20.614 1.00 89.38 255 GLY A N 1
ATOM 2070 C CA . GLY A 1 255 ? -13.344 8.119 20.189 1.00 89.38 255 GLY A CA 1
ATOM 2071 C C . GLY A 1 255 ? -14.020 6.798 20.568 1.00 89.38 255 GLY A C 1
ATOM 2072 O O . GLY A 1 255 ? -15.108 6.801 21.149 1.00 89.38 255 GLY A O 1
ATOM 2073 N N . ALA A 1 256 ? -13.354 5.666 20.322 1.00 89.19 256 ALA A N 1
ATOM 2074 C CA . ALA A 1 256 ? -13.860 4.350 20.716 1.00 89.19 256 ALA A CA 1
ATOM 2075 C C . ALA A 1 256 ? -14.020 4.230 22.243 1.00 89.19 256 ALA A C 1
ATOM 2077 O O . ALA A 1 256 ? -15.060 3.777 22.731 1.00 89.19 256 ALA A O 1
ATOM 2078 N N . MET A 1 257 ? -13.030 4.696 23.015 1.00 91.56 257 MET A N 1
ATOM 2079 C CA . MET A 1 257 ? -13.113 4.728 24.479 1.00 91.56 257 MET A CA 1
ATOM 2080 C C . MET A 1 257 ? -14.269 5.602 24.965 1.00 91.56 257 MET A C 1
ATOM 2082 O O . MET A 1 257 ? -15.000 5.195 25.869 1.00 91.56 257 MET A O 1
ATOM 2086 N N . PHE A 1 258 ? -14.486 6.766 24.351 1.00 92.25 258 PHE A N 1
ATOM 2087 C CA . PHE A 1 258 ? -15.580 7.669 24.699 1.00 92.25 258 PHE A CA 1
ATOM 2088 C C . PHE A 1 258 ? -16.948 7.001 24.516 1.00 92.25 258 PHE A C 1
ATOM 2090 O O . PHE A 1 258 ? -17.782 7.036 25.425 1.00 92.25 258 PHE A O 1
ATOM 2097 N N . PHE A 1 259 ? -17.154 6.322 23.383 1.00 91.12 259 PHE A N 1
ATOM 2098 C CA . PHE A 1 259 ? -18.382 5.577 23.107 1.00 91.12 259 PHE A CA 1
ATOM 2099 C C . PHE A 1 259 ? -18.623 4.464 24.136 1.00 91.12 259 PHE A C 1
ATOM 2101 O O . PHE A 1 259 ? -19.698 4.389 24.736 1.00 91.12 259 PHE A O 1
ATOM 2108 N N . CYS A 1 260 ? -17.607 3.648 24.425 1.00 93.31 260 CYS A N 1
ATOM 2109 C CA . CYS A 1 260 ? -17.705 2.611 25.451 1.00 93.31 260 CYS A CA 1
ATOM 2110 C C . CYS A 1 260 ? -18.009 3.196 26.839 1.00 93.31 260 CYS A C 1
ATOM 2112 O O . CYS A 1 260 ? -18.847 2.673 27.573 1.00 93.31 260 CYS A O 1
ATOM 2114 N N . THR A 1 261 ? -17.367 4.310 27.195 1.00 92.81 261 THR A N 1
ATOM 2115 C CA . THR A 1 261 ? -17.581 5.001 28.475 1.00 92.81 261 THR A CA 1
ATOM 2116 C C . THR A 1 261 ? -19.018 5.490 28.615 1.00 92.81 261 THR A C 1
ATOM 2118 O O . THR A 1 261 ? -19.608 5.370 29.690 1.00 92.81 261 THR A O 1
ATOM 2121 N N . PHE A 1 262 ? -19.607 5.999 27.530 1.00 92.81 262 PHE A N 1
ATOM 2122 C CA . PHE A 1 262 ? -20.998 6.440 27.505 1.00 92.81 262 PHE A CA 1
ATOM 2123 C C . PHE A 1 262 ? -21.972 5.291 27.807 1.00 92.81 262 PHE A C 1
ATOM 2125 O O . PHE A 1 262 ? -22.881 5.454 28.624 1.00 92.81 262 PHE A O 1
ATOM 2132 N N . ILE A 1 263 ? -21.736 4.101 27.240 1.00 92.38 263 ILE A N 1
ATOM 2133 C CA . ILE A 1 263 ? -22.522 2.893 27.543 1.00 92.38 263 ILE A CA 1
ATOM 2134 C C . ILE A 1 263 ? -22.456 2.567 29.042 1.00 92.38 263 ILE A C 1
ATOM 2136 O O . ILE A 1 263 ? -23.490 2.342 29.679 1.00 92.38 263 ILE A O 1
ATOM 2140 N N . VAL A 1 264 ? -21.260 2.588 29.642 1.00 92.38 264 VAL A N 1
ATOM 2141 C CA . VAL A 1 264 ? -21.119 2.290 31.079 1.00 92.38 264 VAL A CA 1
ATOM 2142 C C . VAL A 1 264 ? -21.734 3.385 31.954 1.00 92.38 264 VAL A C 1
ATOM 2144 O O . VAL A 1 264 ? -22.280 3.093 33.017 1.00 92.38 264 VAL A O 1
ATOM 2147 N N . LEU A 1 265 ? -21.717 4.642 31.511 1.00 92.12 265 LEU A N 1
ATOM 2148 C CA . LEU A 1 265 ? -22.360 5.745 32.223 1.00 92.12 265 LEU A CA 1
ATOM 2149 C C . LEU A 1 265 ? -23.884 5.573 32.280 1.00 92.12 265 LEU A C 1
ATOM 2151 O O . LEU A 1 265 ? -24.477 5.774 33.345 1.00 92.12 265 LEU A O 1
ATOM 2155 N N . LEU A 1 266 ? -24.514 5.129 31.186 1.00 92.19 266 LEU A N 1
ATOM 2156 C CA . LEU A 1 266 ? -25.935 4.763 31.177 1.00 92.19 266 LEU A CA 1
ATOM 2157 C C . LEU A 1 266 ? -26.224 3.619 32.156 1.00 92.19 266 LEU A C 1
ATOM 2159 O O . LEU A 1 266 ? -27.172 3.699 32.941 1.00 92.19 266 LEU A O 1
ATOM 2163 N N . PHE A 1 267 ? -25.376 2.587 32.174 1.00 91.62 267 PHE A N 1
ATOM 2164 C CA . PHE A 1 267 ? -25.484 1.498 33.145 1.00 91.62 267 PHE A CA 1
ATOM 2165 C C . PHE A 1 267 ? -25.383 2.007 34.594 1.00 91.62 267 PHE A C 1
ATOM 2167 O O . PHE A 1 267 ? -26.242 1.700 35.423 1.00 91.62 267 PHE A O 1
ATOM 2174 N N . ALA A 1 268 ? -24.384 2.840 34.897 1.00 89.12 268 ALA A N 1
ATOM 2175 C CA . ALA A 1 268 ? -24.186 3.440 36.215 1.00 89.12 268 ALA A CA 1
ATOM 2176 C C . ALA A 1 268 ? -25.395 4.286 36.655 1.00 89.12 268 ALA A C 1
ATOM 2178 O O . ALA A 1 268 ? -25.789 4.255 37.827 1.00 89.12 268 ALA A O 1
ATOM 2179 N N . PHE A 1 269 ? -26.007 5.014 35.715 1.00 89.38 269 PHE A N 1
ATOM 2180 C CA . PHE A 1 269 ? -27.213 5.803 35.951 1.00 89.38 269 PHE A CA 1
ATOM 2181 C C . PHE A 1 269 ? -28.415 4.922 36.310 1.00 89.38 269 PHE A C 1
ATOM 2183 O O . PHE A 1 269 ? -29.073 5.165 37.326 1.00 89.38 269 PHE A O 1
ATOM 2190 N N . ILE A 1 270 ? -28.670 3.862 35.533 1.00 88.62 270 ILE A N 1
ATOM 2191 C CA . ILE A 1 270 ? -29.751 2.898 35.799 1.00 88.62 270 ILE A CA 1
ATOM 2192 C C . ILE A 1 270 ? -29.549 2.233 37.165 1.00 88.62 270 ILE A C 1
ATOM 2194 O O . ILE A 1 270 ? -30.487 2.159 37.962 1.00 88.62 270 ILE A O 1
ATOM 2198 N N . LEU A 1 271 ? -28.321 1.802 37.460 1.00 87.12 271 LEU A N 1
ATOM 2199 C CA . LEU A 1 271 ? -27.960 1.154 38.718 1.00 87.12 271 LEU A CA 1
ATOM 2200 C C . LEU A 1 271 ? -28.215 2.067 39.925 1.00 87.12 271 LEU A C 1
ATOM 2202 O O . LEU A 1 271 ? -28.803 1.643 40.918 1.00 87.12 271 LEU A O 1
ATOM 2206 N N . ARG A 1 272 ? -27.846 3.350 39.828 1.00 83.00 272 ARG A N 1
ATOM 2207 C CA . ARG A 1 272 ? -28.105 4.329 40.892 1.00 83.00 272 ARG A CA 1
ATOM 2208 C C . ARG A 1 272 ? -29.594 4.663 41.037 1.00 83.00 272 ARG A C 1
ATOM 2210 O O . ARG A 1 272 ? -30.034 4.918 42.157 1.00 83.00 272 ARG A O 1
ATOM 2217 N N . LYS A 1 273 ? -30.361 4.673 39.940 1.00 84.31 273 LYS A N 1
ATOM 2218 C CA . LYS A 1 273 ? -31.810 4.942 39.949 1.00 84.31 273 LYS A CA 1
ATOM 2219 C C . LYS A 1 273 ? -32.600 3.799 40.594 1.00 84.31 273 LYS A C 1
ATOM 2221 O O . LYS A 1 273 ? -33.469 4.070 41.413 1.00 84.31 273 LYS A O 1
ATOM 2226 N N . ARG A 1 274 ? -32.267 2.538 40.288 1.00 80.56 274 ARG A N 1
ATOM 2227 C CA . ARG A 1 274 ? -32.973 1.351 40.814 1.00 80.56 274 ARG A CA 1
ATOM 2228 C C . ARG A 1 274 ? -32.853 1.129 42.324 1.00 80.56 274 ARG A C 1
ATOM 2230 O O . ARG A 1 274 ? -33.641 0.359 42.842 1.00 80.56 274 ARG A O 1
ATOM 2237 N N . MET A 1 275 ? -31.902 1.764 43.010 1.00 65.19 275 MET A N 1
ATOM 2238 C CA . MET A 1 275 ? -31.783 1.670 44.476 1.00 65.19 275 MET A CA 1
ATOM 2239 C C . MET A 1 275 ? -32.282 2.911 45.229 1.00 65.19 275 MET A C 1
ATOM 2241 O O . MET A 1 275 ? -32.199 2.955 46.454 1.00 65.19 275 MET A O 1
ATOM 2245 N N . LYS A 1 276 ? -32.697 3.967 44.514 1.00 56.78 276 LYS A N 1
ATOM 2246 C CA . LYS A 1 276 ? -33.372 5.127 45.121 1.00 56.78 276 LYS A CA 1
ATOM 2247 C C . LYS A 1 276 ? -34.893 4.950 45.186 1.00 56.78 276 LYS A C 1
ATOM 2249 O O . LYS A 1 276 ? -35.523 5.677 45.947 1.00 56.78 276 LYS A O 1
ATOM 2254 N N . ASN A 1 277 ? -35.433 4.033 44.385 1.00 44.47 277 ASN A N 1
ATOM 2255 C CA . ASN A 1 277 ? -36.780 3.482 44.522 1.00 44.47 277 ASN A CA 1
ATOM 2256 C C . ASN A 1 277 ? -36.720 2.238 45.406 1.00 44.47 277 ASN A C 1
ATOM 2258 O O . ASN A 1 277 ? -37.734 1.974 46.078 1.00 44.47 277 ASN A O 1
#

InterPro domains:
  IPR011042 Six-bladed beta-propeller, TolB-like [G3DSA:2.120.10.30] (1-181)

Foldseek 3Di:
DQFDWDWDAPPVRPDIDTLDPDGARDWQEWEAAPVRQWIWIWGDPPFDTWIWIAGPVVSDIDGDLCRVLDPGRWDWNYKYAANVRQKMKTKTFDPVVVVDPDTFIFIWMAGSPVSDIDTLDDPRFTWPDWDDDNPAQKIWIWTFDDPPDPPTDTWIWMARNPVSDIDTDDDPDPDPPDPPVVVVVVVVCPPLVNVLVVLLVVLLVVLVVCCVPPVPNCVSLVVLLVVLVVLLVVLVVCVVPDNNVSSVVSNVVSVSSNVSSVVSVVVSVVVVVVVVD

Nearest PDB structures (foldseek):
  8wt1-assembly1_H  TM=6.489E-01  e=4.803E-06  Geobacillus stearothermophilus ATCC 12980
  1k32-assembly1_E  TM=5.851E-01  e=8.249E-06  Thermoplasma acidophilum
  7qun-assembly1_A  TM=6.367E-01  e=1.759E-05  Sus scrofa domesticus
  7px8-assembly1_C  TM=6.402E-01  e=2.569E-05  Sus scrofa domesticus
  7px8-assembly1_A  TM=5.475E-01  e=1.048E-04  Sus scrofa domesticus

Sequence (277 aa):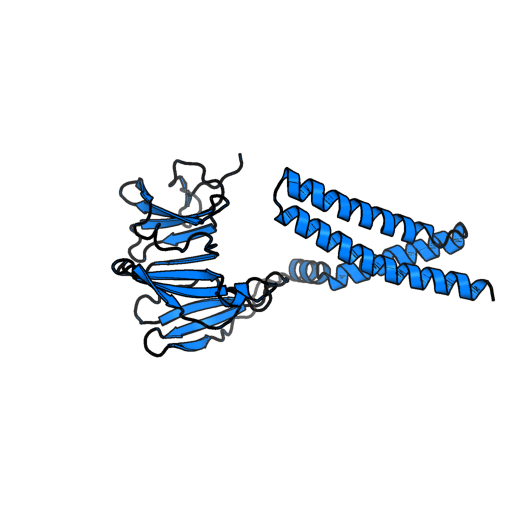
MSGSNIYTVDLLGEHHEQLATSIQPHINTLVFSKDGEELYYSVFTGNRDTVYAFSIHDQNEKLADFKHLFPRDTYLASFDVSTDKNSVLYTGISEASLTSNLFKYELYMKDIASEQTTKLTELDSLVHAPIFFHQSNTVAFLQDLNWPIKPEMYRFMTLDLETKALQQLEFELPESVVKYWFFKTVDRVINGWTVASLYVLFITALTLHFHKKQRRTYIPTMTSFGVSIFLFLSSFVVAGMTNPWYGIGIAMLAGAMFFCTFIVLLFAFILRKRMKN

Radius of gyration: 25.43 Å; Cα contacts (8 Å, |Δi|>4): 455; chains: 1; bounding box: 64×45×74 Å